Protein AF-A0AAV2BJY5-F1 (afdb_monomer_lite)

pLDDT: mean 94.65, std 4.6, range [70.81, 98.69]

Foldseek 3Di:
DLVVLVVVVVVLLADFQAEEEFEAEQLVLVVLVVLQVLLCCVVVPPVDDDDPPDDRPRVVVRCVSQVVNCVVVVGHHDPPTQKYKYWYKDDPCSCVLLVLLCVVCVVLQPQVPDPPQDSCSRSDNSSSVVSCVVCVVCVVVSAPPNHDDDPTDIDTDDIDIFGDWWKKKWFKWFQALQAFQAQDADPNDGPGPYHVCCLLVVLVCVQFVAPDKDKDWPDGDDSRDTADDRGTMMMITGTRTSYRDDDPVRQVVSQVVSVVSDPRMHIGPIDTDDD

Radius of gyration: 26.34 Å; chains: 1; bounding box: 57×34×76 Å

Secondary structure (DSSP, 8-state):
-HHHHHHHHHHHT-B-SEEEEEEE--HHHHHHHHHHHHHHHHHHGGG----TTPPPHHHHHHHHHHHHHHHHHT-EE-TT-SEEEEEEEE-TTHHHHHHHHHHH-GGG-GGGGSTT--HHHHS-HHHHHHHHHHTGGGHHHHS-SSPPPPSS--EEEEEEEEEPPEEEEEEEEE--SS-BSS--EETTEESSS-BHHHHHHHHHHHHH--SEEEEEESS---TT--EEEEEEEEEEEEES-SB----HHHHHHHHHHHHHH-SSEEEEEEEEE--

Sequence (275 aa):
MVPKLDDEVTKSGHKFKDFVLQVAQPVVVDLRDRLFLFYLKQKLGESFCIDENIPSVKDICKWVIGSQYGNLTNTGFTPSSDFQILISSTYPDTVKECFVLFKNCIEAFPNSRKSRATAEDIYTKKAVLNAMEALSSKIDKLYTLPPSPPDKCCTFHEIKCTHSPLYLGGRYNKYSRELSQTPWLVDGERKMESSVNELITDVVQKRILADKIIFSASGREDVDVKMLGDGRPFVLELLNPRRLEWSDEEIKAIEEEINKSSDLIAVKNLQVISK

Organism: NCBI:txid280406

Structure (mmCIF, N/CA/C/O backbone):
data_AF-A0AAV2BJY5-F1
#
_entry.id   AF-A0AAV2BJY5-F1
#
loop_
_atom_site.group_PDB
_atom_site.id
_atom_site.type_symbol
_atom_site.label_atom_id
_atom_site.label_alt_id
_atom_site.label_comp_id
_atom_site.label_asym_id
_atom_site.label_entity_id
_atom_site.label_seq_id
_atom_site.pdbx_PDB_ins_code
_atom_site.Cartn_x
_atom_site.Cartn_y
_atom_site.Cartn_z
_atom_site.occupancy
_atom_site.B_iso_or_equiv
_atom_site.auth_seq_id
_atom_site.auth_comp_id
_atom_site.auth_asym_id
_atom_site.auth_atom_id
_atom_site.pdbx_PDB_model_num
ATOM 1 N N . MET A 1 1 ? -2.733 -15.662 17.466 1.00 85.19 1 MET A N 1
ATOM 2 C CA . MET A 1 1 ? -2.540 -14.521 16.545 1.00 85.19 1 MET A CA 1
ATOM 3 C C . MET A 1 1 ? -1.172 -14.588 15.890 1.00 85.19 1 MET A C 1
ATOM 5 O O . MET A 1 1 ? -1.128 -14.800 14.693 1.00 85.19 1 MET A O 1
ATOM 9 N N . VAL A 1 2 ? -0.087 -14.488 16.665 1.00 90.06 2 VAL A N 1
ATOM 10 C CA . VAL A 1 2 ? 1.293 -14.435 16.146 1.00 90.06 2 VAL A CA 1
ATOM 11 C C . VAL A 1 2 ? 1.648 -15.555 15.146 1.00 90.06 2 VAL A C 1
ATOM 13 O O . VAL A 1 2 ? 2.190 -15.215 14.107 1.00 90.06 2 VAL A O 1
ATOM 16 N N . PRO A 1 3 ? 1.261 -16.836 15.332 1.00 91.19 3 PRO A N 1
ATOM 17 C CA . PRO A 1 3 ? 1.529 -17.861 14.310 1.00 91.19 3 PRO A CA 1
ATOM 18 C C . PRO A 1 3 ? 0.831 -17.594 12.967 1.00 91.19 3 PRO A C 1
ATOM 20 O O . PRO A 1 3 ? 1.442 -17.696 11.915 1.00 91.19 3 PRO A O 1
ATOM 23 N N . LYS A 1 4 ? -0.436 -17.153 12.998 1.00 91.44 4 LYS A N 1
ATOM 24 C CA . LYS A 1 4 ? -1.182 -16.775 11.785 1.00 91.44 4 LYS A CA 1
ATOM 25 C C . LYS A 1 4 ? -0.543 -15.567 11.088 1.00 91.44 4 LYS A C 1
ATOM 27 O O . LYS A 1 4 ? -0.578 -15.480 9.869 1.00 91.44 4 LYS A O 1
ATOM 32 N N . LEU A 1 5 ? -0.006 -14.627 11.866 1.00 94.12 5 LEU A N 1
ATOM 33 C CA . LEU A 1 5 ? 0.739 -13.483 11.342 1.00 94.12 5 LEU A CA 1
ATOM 34 C C . LEU A 1 5 ? 1.999 -13.948 10.610 1.00 94.12 5 LEU A C 1
ATOM 36 O O . LEU A 1 5 ? 2.214 -13.533 9.478 1.00 94.12 5 LEU A O 1
ATOM 40 N N . ASP A 1 6 ? 2.773 -14.835 11.230 1.00 95.12 6 ASP A N 1
ATOM 41 C CA . ASP A 1 6 ? 4.006 -15.368 10.654 1.00 95.12 6 ASP A CA 1
ATOM 42 C C . ASP A 1 6 ? 3.763 -16.140 9.352 1.00 95.12 6 ASP A C 1
ATOM 44 O O . ASP A 1 6 ? 4.447 -15.914 8.352 1.00 95.12 6 ASP A O 1
ATOM 48 N N . ASP A 1 7 ? 2.716 -16.970 9.327 1.00 95.12 7 ASP A N 1
ATOM 49 C CA . ASP A 1 7 ? 2.302 -17.701 8.130 1.00 95.12 7 ASP A CA 1
ATOM 50 C C . ASP A 1 7 ? 1.988 -16.748 6.964 1.00 95.12 7 ASP A C 1
ATOM 52 O O . ASP A 1 7 ? 2.437 -16.969 5.839 1.00 95.12 7 ASP A O 1
ATOM 56 N N . GLU A 1 8 ? 1.219 -15.681 7.206 1.00 95.88 8 GLU A N 1
ATOM 57 C CA . GLU A 1 8 ? 0.838 -14.723 6.158 1.00 95.88 8 GLU A CA 1
ATOM 58 C C . GLU A 1 8 ? 2.011 -13.842 5.710 1.00 95.88 8 GLU A C 1
ATOM 60 O O . GLU A 1 8 ? 2.181 -13.599 4.512 1.00 95.88 8 GLU A O 1
ATOM 65 N N . VAL A 1 9 ? 2.873 -13.418 6.638 1.00 96.50 9 VAL A N 1
ATOM 66 C CA . VAL A 1 9 ? 4.092 -12.667 6.305 1.00 96.50 9 VAL A CA 1
ATOM 67 C C . VAL A 1 9 ? 5.030 -13.524 5.457 1.00 96.50 9 VAL A C 1
ATOM 69 O O . VAL A 1 9 ? 5.514 -13.057 4.424 1.00 96.50 9 VAL A O 1
ATOM 72 N N . THR A 1 10 ? 5.215 -14.795 5.813 1.00 95.75 10 THR A N 1
ATOM 73 C CA . THR A 1 10 ? 6.038 -15.740 5.047 1.00 95.75 10 THR A CA 1
ATOM 74 C C . THR A 1 10 ? 5.480 -15.955 3.640 1.00 95.75 10 THR A C 1
ATOM 76 O O . THR A 1 10 ? 6.214 -15.851 2.656 1.00 95.75 10 THR A O 1
ATOM 79 N N . LYS A 1 11 ? 4.164 -16.179 3.512 1.00 96.62 11 LYS A N 1
ATOM 80 C CA . LYS A 1 11 ? 3.493 -16.330 2.207 1.00 96.62 11 LYS A CA 1
ATOM 81 C C . LYS A 1 11 ? 3.603 -15.087 1.327 1.00 96.62 11 LYS A C 1
ATOM 83 O O . LYS A 1 11 ? 3.566 -15.209 0.106 1.00 96.62 11 LYS A O 1
ATOM 88 N N . SER A 1 12 ? 3.737 -13.902 1.924 1.00 95.88 12 SER A N 1
ATOM 89 C CA . SER A 1 12 ? 3.832 -12.645 1.179 1.00 95.88 12 SER A CA 1
ATOM 90 C C . SER A 1 12 ? 5.120 -12.523 0.348 1.00 95.88 12 SER A C 1
ATOM 92 O O . SER A 1 12 ? 5.153 -11.760 -0.617 1.00 95.88 12 SER A O 1
ATOM 94 N N . GLY A 1 13 ? 6.179 -13.257 0.714 1.00 96.12 13 GLY A N 1
ATOM 95 C CA . GLY A 1 13 ? 7.452 -13.285 -0.012 1.00 96.12 13 GLY A CA 1
ATOM 96 C C . GLY A 1 13 ? 8.276 -11.992 0.055 1.00 96.12 13 GLY A C 1
ATOM 97 O O . GLY A 1 13 ? 9.230 -11.847 -0.710 1.00 96.12 13 GLY A O 1
ATOM 98 N N . HIS A 1 14 ? 7.926 -11.046 0.931 1.00 97.69 14 HIS A N 1
ATOM 99 C CA . HIS A 1 14 ? 8.695 -9.814 1.110 1.00 97.69 14 HIS A CA 1
ATOM 100 C C . HIS A 1 14 ? 9.995 -10.078 1.873 1.00 97.69 14 HIS A C 1
ATOM 102 O O . HIS A 1 14 ? 10.025 -10.837 2.839 1.00 97.69 14 HIS A O 1
ATOM 108 N N . LYS A 1 15 ? 11.067 -9.401 1.463 1.00 96.56 15 LYS A N 1
ATOM 109 C CA . LYS A 1 15 ? 12.345 -9.340 2.175 1.00 96.56 15 LYS A CA 1
ATOM 110 C C . LYS A 1 15 ? 12.452 -8.015 2.916 1.00 96.56 15 LYS A C 1
ATOM 112 O O . LYS A 1 15 ? 12.495 -6.970 2.274 1.00 96.56 15 LYS A O 1
ATOM 117 N N . PHE A 1 16 ? 12.542 -8.073 4.237 1.00 96.69 16 PHE A N 1
ATOM 118 C CA . PHE A 1 16 ? 12.585 -6.912 5.121 1.00 96.69 16 PHE A CA 1
ATOM 119 C C . PHE A 1 16 ? 13.508 -7.191 6.316 1.00 96.69 16 PHE A C 1
ATOM 121 O O . PHE A 1 16 ? 13.734 -8.346 6.673 1.00 96.69 16 PHE A O 1
ATOM 128 N N . LYS A 1 17 ? 14.058 -6.131 6.916 1.00 95.94 17 LYS A N 1
ATOM 129 C CA . LYS A 1 17 ? 14.950 -6.196 8.097 1.00 95.94 17 LYS A CA 1
ATOM 130 C C . LYS A 1 17 ? 14.273 -5.761 9.396 1.00 95.94 17 LYS A C 1
ATOM 132 O O . LYS A 1 17 ? 14.692 -6.121 10.493 1.00 95.94 17 LYS A O 1
ATOM 137 N N . ASP A 1 18 ? 13.237 -4.954 9.249 1.00 97.75 18 ASP A N 1
ATOM 138 C CA . ASP A 1 18 ? 12.400 -4.405 10.296 1.00 97.75 18 ASP A CA 1
ATOM 139 C C . ASP A 1 18 ? 10.973 -4.281 9.751 1.00 97.75 18 ASP A C 1
ATOM 141 O O . ASP A 1 18 ? 10.747 -4.459 8.552 1.00 97.75 18 ASP A O 1
ATOM 145 N N . PHE A 1 19 ? 10.000 -4.056 10.629 1.00 98.38 19 PHE A N 1
ATOM 146 C CA . PHE A 1 19 ? 8.603 -3.887 10.245 1.00 98.38 19 PHE A CA 1
ATOM 147 C C . PHE A 1 19 ? 7.886 -2.875 11.139 1.00 98.38 19 PHE A C 1
ATOM 149 O O . PHE A 1 19 ? 8.231 -2.677 12.309 1.00 98.38 19 PHE A O 1
ATOM 156 N N . VAL A 1 20 ? 6.819 -2.287 10.600 1.00 97.94 20 VAL A N 1
ATOM 157 C CA . VAL A 1 20 ? 5.817 -1.521 11.342 1.00 97.94 20 VAL A CA 1
ATOM 158 C C . VAL A 1 20 ? 4.494 -2.281 11.355 1.00 97.94 20 VAL A C 1
ATOM 160 O O . VAL A 1 20 ? 4.037 -2.801 10.337 1.00 97.94 20 VAL A O 1
ATOM 163 N N . LEU A 1 21 ? 3.843 -2.329 12.519 1.00 97.31 21 LEU A N 1
ATOM 164 C CA . LEU A 1 21 ? 2.539 -2.963 12.679 1.00 97.31 21 LEU A CA 1
ATOM 165 C C . LEU A 1 21 ? 1.421 -1.917 12.705 1.00 97.31 21 LEU A C 1
ATOM 167 O O . LEU A 1 21 ? 1.376 -1.026 13.559 1.00 97.31 21 LEU A O 1
ATOM 171 N N . GLN A 1 22 ? 0.463 -2.072 11.799 1.00 95.88 22 GLN A N 1
ATOM 172 C CA . GLN A 1 22 ? -0.790 -1.337 11.791 1.00 95.88 22 GLN A CA 1
ATOM 173 C C . GLN A 1 22 ? -1.952 -2.250 12.169 1.00 95.88 22 GLN A C 1
ATOM 175 O O . GLN A 1 22 ? -2.001 -3.423 11.815 1.00 95.88 22 GLN A O 1
ATOM 180 N N . VAL A 1 23 ? -2.915 -1.681 12.891 1.00 94.56 23 VAL A N 1
ATOM 181 C CA . VAL A 1 23 ? -4.135 -2.376 13.307 1.00 94.56 23 VAL A CA 1
ATOM 182 C C . VAL A 1 23 ? -5.338 -1.568 12.832 1.00 94.56 23 VAL A C 1
ATOM 184 O O . VAL A 1 23 ? -5.488 -0.391 13.188 1.00 94.56 23 VAL A O 1
ATOM 187 N N . ALA A 1 24 ? -6.186 -2.191 12.024 1.00 93.81 24 ALA A N 1
ATOM 188 C CA . ALA A 1 24 ? -7.536 -1.735 11.734 1.00 93.81 24 ALA A CA 1
ATOM 189 C C . ALA A 1 24 ? -8.491 -2.496 12.659 1.00 93.81 24 ALA A C 1
ATOM 191 O O . ALA A 1 24 ? -8.621 -3.713 12.566 1.00 93.81 24 ALA A O 1
ATOM 192 N N . GLN A 1 25 ? -9.102 -1.777 13.599 1.00 92.56 25 GLN A N 1
ATOM 193 C CA . GLN A 1 25 ? -10.039 -2.339 14.570 1.00 92.56 25 GLN A CA 1
ATOM 194 C C . GLN A 1 25 ? -11.474 -1.920 14.223 1.00 92.56 25 GLN A C 1
ATOM 196 O O . GLN A 1 25 ? -11.659 -0.848 13.636 1.00 92.56 25 GLN A O 1
ATOM 201 N N . PRO A 1 26 ? -12.492 -2.696 14.625 1.00 94.00 26 PRO A N 1
ATOM 202 C CA . PRO A 1 26 ? -13.874 -2.313 14.412 1.00 94.00 26 PRO A CA 1
ATOM 203 C C . PRO A 1 26 ? -14.198 -1.089 15.266 1.00 94.00 26 PRO A C 1
ATOM 205 O O . PRO A 1 26 ? -13.839 -1.023 16.444 1.00 94.00 26 PRO A O 1
ATOM 208 N N . VAL A 1 27 ? -14.940 -0.141 14.695 1.00 95.25 27 VAL A N 1
ATOM 209 C CA . VAL A 1 27 ? -15.285 1.126 15.362 1.00 95.25 27 VAL A CA 1
ATOM 210 C C . VAL A 1 27 ? -16.070 0.937 16.668 1.00 95.25 27 VAL A C 1
ATOM 212 O O . VAL A 1 27 ? -16.081 1.816 17.526 1.00 95.25 27 VAL A O 1
ATOM 215 N N . VAL A 1 28 ? -16.700 -0.227 16.861 1.00 94.69 28 VAL A N 1
ATOM 216 C CA . VAL A 1 28 ? -17.387 -0.579 18.112 1.00 94.69 28 VAL A CA 1
ATOM 217 C C . VAL A 1 28 ? -16.443 -0.571 19.320 1.00 94.69 28 VAL A C 1
ATOM 219 O O . VAL A 1 28 ? -16.883 -0.310 20.435 1.00 94.69 28 VAL A O 1
ATOM 222 N N . VAL A 1 29 ? -15.145 -0.819 19.107 1.00 94.19 29 VAL A N 1
ATOM 223 C CA . VAL A 1 29 ? -14.127 -0.730 20.160 1.00 94.19 29 VAL A CA 1
ATOM 224 C C . VAL A 1 29 ? -14.011 0.715 20.636 1.00 94.19 29 VAL A C 1
ATOM 226 O O . VAL A 1 29 ? -14.063 0.961 21.836 1.00 94.19 29 VAL A O 1
ATOM 229 N N . ASP A 1 30 ? -13.941 1.674 19.706 1.00 92.69 30 ASP A N 1
ATOM 230 C CA . ASP A 1 30 ? -13.926 3.103 20.030 1.00 92.69 30 ASP A CA 1
ATOM 231 C C . ASP A 1 30 ? -15.249 3.548 20.686 1.00 92.69 30 ASP A C 1
ATOM 233 O O . ASP A 1 30 ? -15.228 4.307 21.652 1.00 92.69 30 ASP A O 1
ATOM 237 N N . LEU A 1 31 ? -16.400 3.040 20.224 1.00 94.75 31 LEU A N 1
ATOM 238 C CA . LEU A 1 31 ? -17.703 3.303 20.852 1.00 94.75 31 LEU A CA 1
ATOM 239 C C . LEU A 1 31 ? -17.729 2.843 22.317 1.00 94.75 31 LEU A C 1
ATOM 241 O O . LEU A 1 31 ? -18.052 3.622 23.213 1.00 94.75 31 LEU A O 1
ATOM 245 N N . ARG A 1 32 ? -17.387 1.576 22.571 1.00 94.31 32 ARG A N 1
ATOM 246 C CA . ARG A 1 32 ? -17.429 0.981 23.913 1.00 94.31 32 ARG A CA 1
ATOM 247 C C . ARG A 1 32 ? -16.414 1.618 24.856 1.00 94.31 32 ARG A C 1
ATOM 249 O O . ARG A 1 32 ? -16.761 1.865 26.007 1.00 94.31 32 ARG A O 1
ATOM 256 N N . ASP A 1 33 ? -15.218 1.934 24.365 1.00 91.44 33 ASP A N 1
ATOM 257 C CA . ASP A 1 33 ? -14.206 2.693 25.106 1.00 91.44 33 ASP A CA 1
ATOM 258 C C . ASP A 1 33 ? -14.774 4.035 25.595 1.00 91.44 33 ASP A C 1
ATOM 260 O O . ASP A 1 33 ? -14.771 4.335 26.789 1.00 91.44 33 ASP A O 1
ATOM 264 N N . ARG A 1 34 ? -15.388 4.809 24.695 1.00 90.88 34 ARG A N 1
ATOM 265 C CA . ARG A 1 34 ? -15.985 6.103 25.047 1.00 90.88 34 ARG A CA 1
ATOM 266 C C . ARG A 1 34 ? -17.182 5.986 25.987 1.00 90.88 34 ARG A C 1
ATOM 268 O O . ARG A 1 34 ? -17.315 6.818 26.884 1.00 90.88 34 ARG A O 1
ATOM 275 N N . LEU A 1 35 ? -18.027 4.966 25.833 1.00 94.06 35 LEU A N 1
ATOM 276 C CA . LEU A 1 35 ? -19.123 4.699 26.773 1.00 94.06 35 LEU A CA 1
ATOM 277 C C . LEU A 1 35 ? -18.589 4.366 28.174 1.00 94.06 35 LEU A C 1
ATOM 279 O O . LEU A 1 35 ? -19.128 4.842 29.172 1.00 94.06 35 LEU A O 1
ATOM 283 N N . PHE A 1 36 ? -17.508 3.591 28.258 1.00 92.12 36 PHE A N 1
ATOM 284 C CA . PHE A 1 36 ? -16.877 3.259 29.532 1.00 92.12 36 PHE A CA 1
ATOM 285 C C . PHE A 1 36 ? -16.249 4.493 30.195 1.00 92.12 36 PHE A C 1
ATOM 287 O O . PHE A 1 36 ? -16.450 4.722 31.386 1.00 92.12 36 PHE A O 1
ATOM 294 N N . LEU A 1 37 ? -15.568 5.346 29.424 1.00 89.00 37 LEU A N 1
ATOM 295 C CA . LEU A 1 37 ? -15.036 6.621 29.919 1.00 89.00 37 LEU A CA 1
ATOM 296 C C . LEU A 1 37 ? -16.144 7.557 30.414 1.00 89.00 37 LEU A C 1
ATOM 298 O O . LEU A 1 37 ? -15.983 8.214 31.442 1.00 89.00 37 LEU A O 1
ATOM 302 N N . PHE A 1 38 ? -17.281 7.604 29.716 1.00 89.44 38 PHE A N 1
ATOM 303 C CA . PHE A 1 38 ? -18.442 8.372 30.155 1.00 89.44 38 PHE A CA 1
ATOM 304 C C . PHE A 1 38 ? -18.995 7.851 31.492 1.00 89.44 38 PHE A C 1
ATOM 306 O O . PHE A 1 38 ? -19.237 8.638 32.406 1.00 89.44 38 PHE A O 1
ATOM 313 N N . TYR A 1 39 ? -19.111 6.528 31.647 1.00 91.56 39 TYR A N 1
ATOM 314 C CA . TYR A 1 39 ? -19.495 5.901 32.915 1.00 91.56 39 TYR A CA 1
ATOM 315 C C . TYR A 1 39 ? -18.536 6.258 34.063 1.00 91.56 39 TYR A C 1
ATOM 317 O O . TYR A 1 39 ? -18.988 6.635 35.146 1.00 91.56 39 TYR A O 1
ATOM 325 N N . LEU A 1 40 ? -17.219 6.190 33.833 1.00 89.88 40 LEU A N 1
ATOM 326 C CA . LEU A 1 40 ? -16.218 6.541 34.847 1.00 89.88 40 LEU A CA 1
ATOM 327 C C . LEU A 1 40 ? -16.330 8.006 35.276 1.00 89.88 40 LEU A C 1
ATOM 329 O O . LEU A 1 40 ? -16.346 8.280 36.475 1.00 89.88 40 LEU A O 1
ATOM 333 N N . LYS A 1 41 ? -16.498 8.932 34.323 1.00 87.94 41 LYS A N 1
ATOM 334 C CA . LYS A 1 41 ? -16.735 10.354 34.619 1.00 87.94 41 LYS A CA 1
ATOM 335 C C . LYS A 1 41 ? -17.976 10.563 35.487 1.00 87.94 41 LYS A C 1
ATOM 337 O O . LYS A 1 41 ? -17.925 11.333 36.439 1.00 87.94 41 LYS A O 1
ATOM 342 N N . GLN A 1 42 ? -19.075 9.859 35.206 1.00 87.31 42 GLN A N 1
ATOM 343 C CA . GLN A 1 42 ? -20.288 9.953 36.026 1.00 87.31 42 GLN A CA 1
ATOM 344 C C . GLN A 1 42 ? -20.099 9.387 37.438 1.00 87.31 42 GLN A C 1
ATOM 346 O O . GLN A 1 42 ? -20.626 9.942 38.398 1.00 87.31 42 GLN A O 1
ATOM 351 N N . LYS A 1 43 ? -19.372 8.272 37.576 1.00 90.06 43 LYS A N 1
ATOM 352 C CA . LYS A 1 43 ? -19.182 7.600 38.868 1.00 90.06 43 LYS A CA 1
ATOM 353 C C . LYS A 1 43 ? -18.176 8.285 39.777 1.00 90.06 43 LYS A C 1
ATOM 355 O O . LYS A 1 43 ? -18.361 8.260 40.989 1.00 90.06 43 LYS A O 1
ATOM 360 N N . LEU A 1 44 ? -17.111 8.832 39.204 1.00 89.44 44 LEU A N 1
ATOM 361 C CA . LEU A 1 44 ? -15.977 9.380 39.945 1.00 89.44 44 LEU A CA 1
ATOM 362 C C . LEU A 1 44 ? -15.986 10.920 39.994 1.00 89.44 44 LEU A C 1
ATOM 364 O O . LEU A 1 44 ? -15.222 11.514 40.757 1.00 89.44 44 LEU A O 1
ATOM 368 N N . GLY A 1 45 ? -16.869 11.573 39.230 1.00 85.00 45 GLY A N 1
ATOM 369 C CA . GLY A 1 45 ? -17.049 13.025 39.236 1.00 85.00 45 GLY A CA 1
ATOM 370 C C . GLY A 1 45 ? -15.768 13.793 38.901 1.00 85.00 45 GLY A C 1
ATOM 371 O O . GLY A 1 45 ? -14.935 13.338 38.120 1.00 85.00 45 GLY A O 1
ATOM 372 N N . GLU A 1 46 ? -15.603 14.961 39.523 1.00 77.62 46 GLU A N 1
ATOM 373 C CA . GLU A 1 46 ? -14.482 15.886 39.286 1.00 77.62 46 GLU A CA 1
ATOM 374 C C . GLU A 1 46 ? -13.106 15.313 39.668 1.00 77.62 46 GLU A C 1
ATOM 376 O O . GLU A 1 46 ? -12.085 15.790 39.183 1.00 77.62 46 GLU A O 1
ATOM 381 N N . SER A 1 47 ? -13.063 14.262 40.496 1.00 78.81 47 SER A N 1
ATOM 382 C CA . SER A 1 47 ? -11.811 13.588 40.871 1.00 78.81 47 SER A CA 1
ATOM 383 C C . SER A 1 47 ? -11.194 12.765 39.734 1.00 78.81 47 SER A C 1
ATOM 385 O O . SER A 1 47 ? -10.015 12.415 39.790 1.00 78.81 47 SER A O 1
ATOM 387 N N . PHE A 1 48 ? -11.975 12.455 38.694 1.00 79.88 48 PHE A N 1
ATOM 388 C CA . PHE A 1 48 ? -11.522 11.662 37.561 1.00 79.88 48 PHE A CA 1
ATOM 389 C C . PHE A 1 48 ? -11.112 12.553 36.395 1.00 79.88 48 PHE A C 1
ATOM 391 O O . PHE A 1 48 ? -11.936 13.015 35.605 1.00 79.88 48 PHE A O 1
ATOM 398 N N . CYS A 1 49 ? -9.802 12.741 36.266 1.00 72.38 49 CYS A N 1
ATOM 399 C CA . CYS A 1 49 ? -9.189 13.293 35.072 1.00 72.38 49 CYS A CA 1
ATOM 400 C C . CYS A 1 49 ? -8.696 12.139 34.191 1.00 72.38 49 CYS A C 1
ATOM 402 O O . CYS A 1 49 ? -8.016 11.232 34.674 1.00 72.38 49 CYS A O 1
ATOM 404 N N . ILE A 1 50 ? -9.049 12.159 32.906 1.00 70.81 50 ILE A N 1
ATOM 405 C CA . ILE A 1 50 ? -8.443 11.248 31.934 1.00 70.81 50 ILE A CA 1
ATOM 406 C C . ILE A 1 50 ? -7.105 11.866 31.558 1.00 70.81 50 ILE A C 1
ATOM 408 O O . ILE A 1 50 ? -7.079 12.945 30.972 1.00 70.81 50 ILE A O 1
ATOM 412 N N . ASP A 1 51 ? -6.018 11.180 31.890 1.00 73.75 51 ASP A N 1
ATOM 413 C CA . ASP A 1 51 ? -4.706 11.536 31.373 1.00 73.75 51 ASP A CA 1
ATOM 414 C C . ASP A 1 51 ? -4.717 11.375 29.845 1.00 73.75 51 ASP A C 1
ATOM 416 O O . ASP A 1 51 ? -4.986 10.290 29.320 1.00 73.75 51 ASP A O 1
ATOM 420 N N . GLU A 1 52 ? -4.450 12.466 29.125 1.00 71.00 52 GLU A N 1
ATOM 421 C CA . GLU A 1 52 ? -4.370 12.472 27.660 1.00 71.00 52 GLU A CA 1
ATOM 422 C C . GLU A 1 52 ? -3.265 11.541 27.135 1.00 71.00 52 GLU A C 1
ATOM 424 O O . GLU A 1 52 ? -3.293 11.147 25.970 1.00 71.00 52 GLU A O 1
ATOM 429 N N . ASN A 1 53 ? -2.331 11.130 27.999 1.00 77.81 53 ASN A N 1
ATOM 430 C CA . ASN A 1 53 ? -1.259 10.196 27.672 1.00 77.81 53 ASN A CA 1
ATOM 431 C C . ASN A 1 53 ? -1.678 8.719 27.726 1.00 77.81 53 ASN A C 1
ATOM 433 O O . ASN A 1 53 ? -0.850 7.855 27.430 1.00 77.81 53 ASN A O 1
ATOM 437 N N . ILE A 1 54 ? -2.925 8.391 28.095 1.00 83.56 54 ILE A N 1
ATOM 438 C CA . ILE A 1 54 ? -3.391 6.997 28.099 1.00 83.56 54 ILE A CA 1
ATOM 439 C C . ILE A 1 54 ? -3.397 6.457 26.658 1.00 83.56 54 ILE A C 1
ATOM 441 O O . ILE A 1 54 ? -4.134 6.970 25.809 1.00 83.56 54 ILE A O 1
ATOM 445 N N . PRO A 1 55 ? -2.623 5.394 26.362 1.00 88.56 55 PRO A N 1
ATOM 446 C CA . PRO A 1 55 ? -2.586 4.810 25.030 1.00 88.56 55 PRO A CA 1
ATOM 447 C C . PRO A 1 55 ? -3.945 4.246 24.625 1.00 88.56 55 PRO A C 1
ATOM 449 O O . PRO A 1 55 ? -4.667 3.659 25.435 1.00 88.56 55 PRO A O 1
ATOM 452 N N . SER A 1 56 ? -4.282 4.357 23.341 1.00 88.69 56 SER A N 1
ATOM 453 C CA . SER A 1 56 ? -5.509 3.749 22.836 1.00 88.69 56 SER A CA 1
ATOM 454 C C . SER A 1 56 ? -5.409 2.218 22.829 1.00 88.69 56 SER A C 1
ATOM 456 O O . SER A 1 56 ? -4.319 1.655 22.709 1.00 88.69 56 SER A O 1
ATOM 458 N N . VAL A 1 57 ? -6.554 1.523 22.851 1.00 89.69 57 VAL A N 1
ATOM 459 C CA . VAL A 1 57 ? -6.611 0.055 22.674 1.00 89.69 57 VAL A CA 1
ATOM 460 C C . VAL A 1 57 ? -5.845 -0.381 21.421 1.00 89.69 57 VAL A C 1
ATOM 462 O O . VAL A 1 57 ? -5.116 -1.370 21.444 1.00 89.69 57 VAL A O 1
ATOM 465 N N . LYS A 1 58 ? -5.938 0.407 20.344 1.00 90.69 58 LYS A N 1
ATOM 466 C CA . LYS A 1 58 ? -5.208 0.178 19.095 1.00 90.69 58 LYS A CA 1
ATOM 467 C C . LYS A 1 58 ? -3.692 0.213 19.295 1.00 90.69 58 LYS A C 1
ATOM 469 O O . LYS A 1 58 ? -3.000 -0.625 18.721 1.00 90.69 58 LYS A O 1
ATOM 474 N N . ASP A 1 59 ? -3.174 1.159 20.074 1.00 92.06 59 ASP A N 1
ATOM 475 C CA . ASP A 1 59 ? -1.733 1.286 20.320 1.00 92.06 59 ASP A CA 1
ATOM 476 C C . ASP A 1 59 ? -1.223 0.151 21.206 1.00 92.06 59 ASP A C 1
ATOM 478 O O . ASP A 1 59 ? -0.223 -0.482 20.870 1.00 92.06 59 ASP A O 1
ATOM 482 N N . ILE A 1 60 ? -1.986 -0.213 22.240 1.00 93.62 60 ILE A N 1
ATOM 483 C CA . ILE A 1 60 ? -1.688 -1.379 23.080 1.00 93.62 60 ILE A CA 1
ATOM 484 C C . ILE A 1 60 ? -1.657 -2.656 22.228 1.00 93.62 60 ILE A C 1
ATOM 486 O O . ILE A 1 60 ? -0.699 -3.424 22.305 1.00 93.62 60 ILE A O 1
ATOM 490 N N . CYS A 1 61 ? -2.654 -2.879 21.363 1.00 92.56 61 CYS A N 1
ATOM 491 C CA . CYS A 1 61 ? -2.673 -4.034 20.463 1.00 92.56 61 CYS A CA 1
ATOM 492 C C . CYS A 1 61 ? -1.450 -4.073 19.540 1.00 92.56 61 CYS A C 1
ATOM 494 O O . CYS A 1 61 ? -0.860 -5.142 19.369 1.00 92.56 61 CYS A O 1
ATOM 496 N N . LYS A 1 62 ? -1.048 -2.930 18.966 1.00 94.75 62 LYS A N 1
ATOM 497 C CA . LYS A 1 62 ? 0.156 -2.849 18.127 1.00 94.75 62 LYS A CA 1
ATOM 498 C C . LYS A 1 62 ? 1.408 -3.228 18.907 1.00 94.75 62 LYS A C 1
ATOM 500 O O . LYS A 1 62 ? 2.204 -4.012 18.411 1.00 94.75 62 LYS A O 1
ATOM 505 N N . TRP A 1 63 ? 1.593 -2.684 20.108 1.00 95.56 63 TRP A N 1
ATOM 506 C CA . TRP A 1 63 ? 2.799 -2.943 20.893 1.00 95.56 63 TRP A CA 1
ATOM 507 C C . TRP A 1 63 ? 2.875 -4.386 21.368 1.00 95.56 63 TRP A C 1
ATOM 509 O O . TRP A 1 63 ? 3.924 -5.008 21.238 1.00 95.56 63 TRP A O 1
ATOM 519 N N . VAL A 1 64 ? 1.763 -4.945 21.848 1.00 95.62 64 VAL A N 1
ATOM 520 C CA . VAL A 1 64 ? 1.718 -6.335 22.317 1.00 95.62 64 VAL A CA 1
ATOM 521 C C . VAL A 1 64 ? 1.978 -7.305 21.166 1.00 95.62 64 VAL A C 1
ATOM 523 O O . VAL A 1 64 ? 2.862 -8.151 21.274 1.00 95.62 64 VAL A O 1
ATOM 526 N N . ILE A 1 65 ? 1.248 -7.181 20.053 1.00 95.12 65 ILE A N 1
ATOM 527 C CA . ILE A 1 65 ? 1.403 -8.099 18.914 1.00 95.12 65 ILE A CA 1
ATOM 528 C C . ILE A 1 65 ? 2.752 -7.875 18.222 1.00 95.12 65 ILE A C 1
ATOM 530 O O . ILE A 1 65 ? 3.448 -8.841 17.924 1.00 95.12 65 ILE A O 1
ATOM 534 N N . GLY 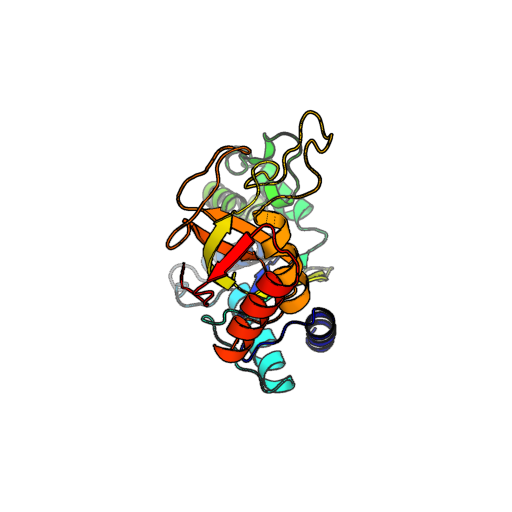A 1 66 ? 3.134 -6.616 17.995 1.00 96.75 66 GLY A N 1
ATOM 535 C CA . GLY A 1 66 ? 4.383 -6.246 17.333 1.00 96.75 66 GLY A CA 1
ATOM 536 C C . GLY A 1 66 ? 5.609 -6.695 18.120 1.00 96.75 66 GLY A C 1
ATOM 537 O O . GLY A 1 66 ? 6.497 -7.315 17.547 1.00 96.75 66 GLY A O 1
ATOM 538 N N . SER A 1 67 ? 5.634 -6.485 19.440 1.00 96.88 67 SER A N 1
ATOM 539 C CA . SER A 1 67 ? 6.737 -6.956 20.286 1.00 96.88 67 SER A CA 1
ATOM 540 C C . SER A 1 67 ? 6.834 -8.482 20.306 1.00 96.88 67 SER A C 1
ATOM 542 O O . SER A 1 67 ? 7.926 -9.024 20.160 1.00 96.88 67 SER A O 1
ATOM 544 N N . GLN A 1 68 ? 5.706 -9.192 20.432 1.00 97.12 68 GLN A N 1
ATOM 545 C CA . GLN A 1 68 ? 5.710 -10.657 20.397 1.00 97.12 68 GLN A CA 1
ATOM 546 C C . GLN A 1 68 ? 6.211 -11.197 19.056 1.00 97.12 68 GLN A C 1
ATOM 548 O O . GLN A 1 68 ? 6.998 -12.141 19.042 1.00 97.12 68 GLN A O 1
ATOM 553 N N . TYR A 1 69 ? 5.771 -10.602 17.945 1.00 97.25 69 TYR A N 1
ATOM 554 C CA . TYR A 1 69 ? 6.204 -11.019 16.617 1.00 97.25 69 TYR A CA 1
ATOM 555 C C . TYR A 1 69 ? 7.687 -10.725 16.382 1.00 97.25 69 TYR A C 1
ATOM 557 O O . TYR A 1 69 ? 8.426 -11.634 16.026 1.00 97.25 69 TYR A O 1
ATOM 565 N N . GLY A 1 70 ? 8.148 -9.508 16.688 1.00 97.06 70 GLY A N 1
ATOM 566 C CA . GLY A 1 70 ? 9.556 -9.134 16.535 1.00 97.06 70 GLY A CA 1
ATOM 567 C C . GLY A 1 70 ? 10.501 -9.992 17.379 1.00 97.06 70 GLY A C 1
ATOM 568 O O . GLY A 1 70 ? 11.562 -10.380 16.899 1.00 97.06 70 GLY A O 1
ATOM 569 N N . ASN A 1 71 ? 10.093 -10.372 18.595 1.00 96.75 71 ASN A N 1
ATOM 570 C CA . ASN A 1 71 ? 10.856 -11.307 19.427 1.00 96.75 71 ASN A CA 1
ATOM 571 C C . ASN A 1 71 ? 10.889 -12.723 18.834 1.00 96.75 71 ASN A C 1
ATOM 573 O O . ASN A 1 71 ? 11.921 -13.384 18.903 1.00 96.75 71 ASN A O 1
ATOM 577 N N . LEU A 1 72 ? 9.774 -13.194 18.265 1.00 95.50 72 LEU A N 1
ATOM 578 C CA . LEU A 1 72 ? 9.689 -14.517 17.641 1.00 95.50 72 LEU A CA 1
ATOM 579 C C . LEU A 1 72 ? 10.587 -14.617 16.400 1.00 95.50 72 LEU A C 1
ATOM 581 O O . LEU A 1 72 ? 11.263 -15.626 16.221 1.00 95.50 72 LEU A O 1
ATOM 585 N N . THR A 1 73 ? 10.599 -13.582 15.558 1.00 94.81 73 THR A N 1
ATOM 586 C CA . THR A 1 73 ? 11.329 -13.574 14.280 1.00 94.81 73 THR A CA 1
ATOM 587 C C . THR A 1 73 ? 12.707 -12.921 14.366 1.00 94.81 73 THR A C 1
ATOM 589 O O . THR A 1 73 ? 13.405 -12.822 13.358 1.00 94.81 73 THR A O 1
ATOM 592 N N . ASN A 1 74 ? 13.106 -12.450 15.553 1.00 96.12 74 ASN A N 1
ATOM 593 C CA . ASN A 1 74 ? 14.315 -11.654 15.771 1.00 96.12 74 ASN A CA 1
ATOM 594 C C . ASN A 1 74 ? 14.427 -10.474 14.780 1.00 96.12 74 ASN A C 1
ATOM 596 O O . ASN A 1 74 ? 15.468 -10.240 14.169 1.00 96.12 74 ASN A O 1
ATOM 600 N N . THR A 1 75 ? 13.314 -9.769 14.568 1.00 96.50 75 THR A N 1
ATOM 601 C CA . THR A 1 75 ? 13.184 -8.678 13.592 1.00 96.50 75 THR A CA 1
ATOM 602 C C . THR A 1 75 ? 12.835 -7.372 14.297 1.00 96.50 75 THR A C 1
ATOM 604 O O . THR A 1 75 ? 12.036 -7.358 15.235 1.00 96.50 75 THR A O 1
ATOM 607 N N . GLY A 1 76 ? 13.411 -6.257 13.841 1.00 97.25 76 GLY A N 1
ATOM 608 C CA . GLY A 1 76 ? 13.150 -4.946 14.433 1.00 97.25 76 GLY A CA 1
ATOM 609 C C . GLY A 1 76 ? 11.685 -4.523 14.288 1.00 97.25 76 GLY A C 1
ATOM 610 O O . GLY A 1 76 ? 11.143 -4.534 13.188 1.00 97.25 76 GLY A O 1
ATOM 611 N N . PHE A 1 77 ? 11.049 -4.110 15.386 1.00 97.75 77 PHE A N 1
ATOM 612 C CA . PHE A 1 77 ? 9.719 -3.497 15.373 1.00 97.75 77 PHE A CA 1
ATOM 613 C C . PHE A 1 77 ? 9.865 -1.980 15.546 1.00 97.75 77 PHE A C 1
ATOM 615 O O . PHE A 1 77 ? 10.195 -1.508 16.634 1.00 97.75 77 PHE A O 1
ATOM 622 N N . THR A 1 78 ? 9.651 -1.215 14.473 1.00 96.75 78 THR A N 1
ATOM 623 C CA . THR A 1 78 ? 9.897 0.237 14.448 1.00 96.75 78 THR A CA 1
ATOM 624 C C . THR A 1 78 ? 8.833 0.983 13.640 1.00 96.75 78 THR A C 1
ATOM 626 O O . THR A 1 78 ? 8.411 0.499 12.591 1.00 96.75 78 THR A O 1
ATOM 629 N N . PRO A 1 79 ? 8.390 2.179 14.075 1.00 94.69 79 PRO A N 1
ATOM 630 C CA . PRO A 1 79 ? 7.444 2.992 13.310 1.00 94.69 79 PRO A CA 1
ATOM 631 C C . PRO A 1 79 ? 8.015 3.544 11.995 1.00 94.69 79 PRO A C 1
ATOM 633 O O . PRO A 1 79 ? 7.237 3.984 11.155 1.00 94.69 79 PRO A O 1
ATOM 636 N N . SER A 1 80 ? 9.339 3.545 11.819 1.00 95.31 80 SER A N 1
ATOM 637 C CA . SER A 1 80 ? 10.023 4.080 10.634 1.00 95.31 80 SER A CA 1
ATOM 638 C C . SER A 1 80 ? 10.288 3.040 9.542 1.00 95.31 80 SER A C 1
ATOM 640 O O . SER A 1 80 ? 11.033 3.330 8.613 1.00 95.31 80 SER A O 1
ATOM 642 N N . SER A 1 81 ? 9.769 1.820 9.690 1.00 97.38 81 SER A N 1
ATOM 643 C CA . SER A 1 81 ? 10.017 0.747 8.731 1.00 97.38 81 SER A CA 1
ATOM 644 C C . SER A 1 81 ? 9.296 1.000 7.411 1.00 97.38 81 SER A C 1
ATOM 646 O O . SER A 1 81 ? 8.128 1.394 7.402 1.00 97.38 81 SER A O 1
ATOM 648 N N . ASP A 1 82 ? 9.964 0.676 6.307 1.00 96.88 82 ASP A N 1
ATOM 649 C CA . ASP A 1 82 ? 9.349 0.635 4.983 1.00 96.88 82 ASP A CA 1
ATOM 650 C C . ASP A 1 82 ? 8.495 -0.617 4.753 1.00 96.88 82 ASP A C 1
ATOM 652 O O . ASP A 1 82 ? 7.776 -0.683 3.757 1.00 96.88 82 ASP A O 1
ATOM 656 N N . PHE A 1 83 ? 8.549 -1.613 5.646 1.00 98.25 83 PHE A N 1
ATOM 657 C CA . PHE A 1 83 ? 7.703 -2.799 5.583 1.00 98.25 83 PHE A CA 1
ATOM 658 C C . PHE A 1 83 ? 6.558 -2.711 6.585 1.00 98.25 83 PHE A C 1
ATOM 660 O O . PHE A 1 83 ? 6.733 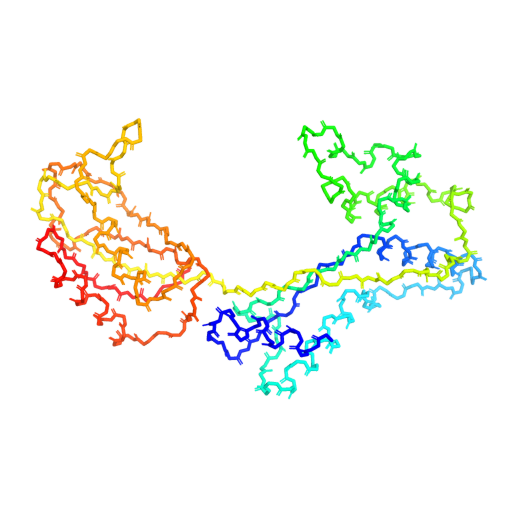-2.774 7.802 1.00 98.25 83 PHE A O 1
ATOM 667 N N . GLN A 1 84 ? 5.347 -2.598 6.059 1.00 98.00 84 GLN A N 1
ATOM 668 C CA . GLN A 1 84 ? 4.132 -2.487 6.839 1.00 98.00 84 GLN A CA 1
ATOM 669 C C . GLN A 1 84 ? 3.375 -3.812 6.862 1.00 98.00 84 GLN A C 1
ATOM 671 O O . GLN A 1 84 ? 3.040 -4.374 5.820 1.00 98.00 84 GLN A O 1
ATOM 676 N N . ILE A 1 85 ? 2.993 -4.238 8.065 1.00 98.06 85 ILE A N 1
ATOM 677 C CA . ILE A 1 85 ? 2.025 -5.310 8.276 1.00 98.06 85 ILE A CA 1
ATOM 678 C C . ILE A 1 85 ? 0.734 -4.693 8.817 1.00 98.06 85 ILE A C 1
ATOM 680 O O . ILE A 1 85 ? 0.727 -4.079 9.882 1.00 98.06 85 ILE A O 1
ATOM 684 N N . LEU A 1 86 ? -0.369 -4.826 8.087 1.00 97.56 86 LEU A N 1
ATOM 685 C CA . LEU A 1 86 ? -1.701 -4.403 8.509 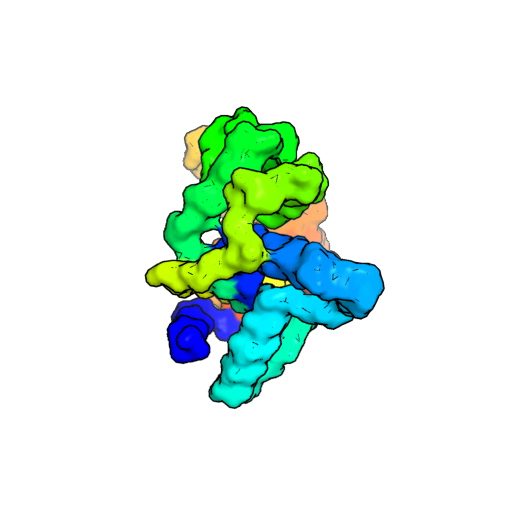1.00 97.56 86 LEU A CA 1
ATOM 686 C C . LEU A 1 86 ? -2.499 -5.617 8.983 1.00 97.56 86 LEU A C 1
ATOM 688 O O . LEU A 1 86 ? -2.696 -6.559 8.224 1.00 97.56 86 LEU A O 1
ATOM 692 N N . ILE A 1 87 ? -3.001 -5.562 10.214 1.00 95.94 87 ILE A N 1
ATOM 693 C CA . ILE A 1 87 ? -3.949 -6.533 10.762 1.00 95.94 87 ILE A CA 1
ATOM 694 C C . ILE A 1 87 ? -5.329 -5.883 10.840 1.00 95.94 87 ILE A C 1
ATOM 696 O O . ILE A 1 87 ? -5.507 -4.901 11.565 1.00 95.94 87 ILE A O 1
ATOM 700 N N . SER A 1 88 ? -6.313 -6.466 10.161 1.00 94.81 88 SER A N 1
ATOM 701 C CA . SER A 1 88 ? -7.700 -5.998 10.171 1.00 94.81 88 SER A CA 1
ATOM 702 C C . SER A 1 88 ? -8.593 -6.944 10.972 1.00 94.81 88 SER A C 1
ATOM 704 O O . SER A 1 88 ? -8.605 -8.164 10.765 1.00 94.81 88 SER A O 1
ATOM 706 N N . SER A 1 89 ? -9.375 -6.385 11.895 1.00 93.62 89 SER A N 1
ATOM 707 C CA . SER A 1 89 ? -10.366 -7.116 12.681 1.00 93.62 89 SER A CA 1
ATOM 708 C C . SER A 1 89 ? -11.770 -6.542 12.532 1.00 93.62 89 SER A C 1
ATOM 710 O O . SER A 1 89 ? -11.974 -5.352 12.310 1.00 93.62 89 SER A O 1
ATOM 712 N N . THR A 1 90 ? -12.752 -7.431 12.639 1.00 94.50 90 THR A N 1
ATOM 713 C CA . THR A 1 90 ? -14.187 -7.148 12.565 1.00 94.50 90 THR A CA 1
ATOM 714 C C . THR A 1 90 ? -14.875 -7.625 13.835 1.00 94.50 90 THR A C 1
ATOM 716 O O . THR A 1 90 ? -14.362 -8.477 14.561 1.00 94.50 90 THR A O 1
ATOM 719 N N . TYR A 1 91 ? -16.045 -7.063 14.118 1.00 94.94 91 TYR A N 1
ATOM 720 C CA . TYR A 1 91 ? -16.906 -7.517 15.202 1.00 94.94 91 TYR A CA 1
ATOM 721 C C . TYR A 1 91 ? -18.348 -7.612 14.690 1.00 94.94 91 TYR A C 1
ATOM 723 O O . TYR A 1 91 ? -18.837 -6.613 14.148 1.00 94.94 91 TYR A O 1
ATOM 731 N N . PRO A 1 92 ? -19.032 -8.765 14.841 1.00 95.00 92 PRO A N 1
ATOM 732 C CA . PRO A 1 92 ? -20.320 -9.010 14.185 1.00 95.00 92 PRO A CA 1
ATOM 733 C C . PRO A 1 92 ? -21.394 -7.959 14.481 1.00 95.00 92 PRO A C 1
ATOM 735 O O . PRO A 1 92 ? -22.134 -7.560 13.587 1.00 95.00 92 PRO A O 1
ATOM 738 N N . ASP A 1 93 ? -21.438 -7.452 15.714 1.00 95.56 93 ASP A N 1
ATOM 739 C CA . ASP A 1 93 ? -22.497 -6.537 16.148 1.00 95.56 93 ASP A CA 1
ATOM 740 C C . ASP A 1 93 ? -22.105 -5.057 16.005 1.00 95.56 93 ASP A C 1
ATOM 742 O O . ASP A 1 93 ? -22.812 -4.186 16.504 1.00 95.56 93 ASP A O 1
ATOM 746 N N . THR A 1 94 ? -21.026 -4.742 15.272 1.00 95.25 94 THR A N 1
ATOM 747 C CA . THR A 1 94 ? -20.565 -3.353 15.065 1.00 95.25 94 THR A CA 1
ATOM 748 C C . THR A 1 94 ? -21.681 -2.466 14.520 1.00 95.25 94 THR A C 1
ATOM 750 O O . THR A 1 94 ? -21.981 -1.421 15.091 1.00 95.25 94 THR A O 1
ATOM 753 N N . VAL A 1 95 ? -22.350 -2.901 13.448 1.00 96.06 95 VAL A N 1
ATOM 754 C CA . VAL A 1 95 ? -23.445 -2.131 12.840 1.00 96.06 95 VAL A CA 1
ATOM 755 C C . VAL A 1 95 ? -24.613 -1.998 13.806 1.00 96.06 95 VAL A C 1
ATOM 757 O O . VAL A 1 95 ? -25.140 -0.906 13.973 1.00 96.06 95 VAL A O 1
ATOM 760 N N . LYS A 1 96 ? -24.993 -3.089 14.478 1.00 95.06 96 LYS A N 1
ATOM 761 C CA . LYS A 1 96 ? -26.104 -3.108 15.436 1.00 95.06 96 LYS A CA 1
ATOM 762 C C . LYS A 1 96 ? -25.880 -2.107 16.571 1.00 95.06 96 LYS A C 1
ATOM 764 O O . LYS A 1 96 ? -26.791 -1.351 16.900 1.00 95.06 96 LYS A O 1
ATOM 769 N N . GLU A 1 97 ? -24.680 -2.080 17.146 1.00 95.69 97 GLU A N 1
ATOM 770 C CA . GLU A 1 97 ? -24.340 -1.168 18.239 1.00 95.69 97 GLU A CA 1
ATOM 771 C C . GLU A 1 97 ? -24.240 0.286 17.764 1.00 95.69 97 GLU A C 1
ATOM 773 O O . GLU A 1 97 ? -24.775 1.180 18.420 1.00 95.69 97 GLU A O 1
ATOM 778 N N . CYS A 1 98 ? -23.630 0.545 16.604 1.00 96.62 98 CYS A N 1
ATOM 779 C CA . CYS A 1 98 ? -23.510 1.899 16.057 1.00 96.62 98 CYS A CA 1
ATOM 780 C C . CYS A 1 98 ? -24.825 2.445 15.473 1.00 96.62 98 CYS A C 1
ATOM 782 O O . CYS A 1 98 ? -25.005 3.663 15.396 1.00 96.62 98 CYS A O 1
ATOM 784 N N . PHE A 1 99 ? -25.769 1.580 15.088 1.00 96.75 99 PHE A N 1
ATOM 785 C CA . PHE A 1 99 ? -27.062 1.988 14.534 1.00 96.75 99 PHE A CA 1
ATOM 786 C C . PHE A 1 99 ? -27.885 2.825 15.523 1.00 96.75 99 PHE A C 1
ATOM 788 O O . PHE A 1 99 ? -28.646 3.699 15.106 1.00 96.75 99 PHE A O 1
ATOM 795 N N . VAL A 1 100 ? -27.696 2.622 16.831 1.00 96.81 100 VAL A N 1
ATOM 796 C CA . VAL A 1 100 ? -28.344 3.437 17.869 1.00 96.81 100 VAL A CA 1
ATOM 797 C C . VAL A 1 100 ? -27.926 4.908 17.749 1.00 96.81 100 VAL A C 1
ATOM 799 O O . VAL A 1 100 ? -28.796 5.780 17.758 1.00 96.81 100 VAL A O 1
ATOM 802 N N . LEU A 1 101 ? -26.635 5.202 17.551 1.00 96.88 101 LEU A N 1
ATOM 803 C CA . LEU A 1 101 ? -26.166 6.570 17.285 1.00 96.88 101 LEU A CA 1
ATOM 804 C C . LEU A 1 101 ? -26.706 7.098 15.958 1.00 96.88 101 LEU A C 1
ATOM 806 O O . LEU A 1 101 ? -27.218 8.211 15.910 1.00 96.88 101 LEU A O 1
ATOM 810 N N . PHE A 1 102 ? -26.646 6.292 14.896 1.00 96.62 102 PHE A N 1
ATOM 811 C CA . PHE A 1 102 ? -27.131 6.686 13.571 1.00 96.62 102 PHE A CA 1
ATOM 812 C C . PHE A 1 102 ? -28.600 7.116 13.584 1.00 96.62 102 PHE A C 1
ATOM 814 O O . PHE A 1 102 ? -28.944 8.164 13.041 1.00 96.62 102 PHE A O 1
ATOM 821 N N . LYS A 1 103 ? -29.461 6.351 14.264 1.00 96.94 103 LYS A N 1
ATOM 822 C CA . LYS A 1 103 ? -30.889 6.661 14.390 1.00 96.94 103 LYS A CA 1
ATOM 823 C C . LYS A 1 103 ? -31.147 7.974 15.140 1.00 96.94 103 LYS A C 1
ATOM 825 O O . LYS A 1 103 ? -32.133 8.645 14.854 1.00 96.94 103 LYS A O 1
ATOM 830 N N . ASN A 1 104 ? -30.290 8.328 16.098 1.00 96.81 104 ASN A N 1
ATOM 831 C CA . ASN A 1 104 ? -30.474 9.497 16.963 1.00 96.81 104 ASN A CA 1
ATOM 832 C C . ASN A 1 104 ? -29.673 10.733 16.514 1.00 96.81 104 ASN A C 1
ATOM 834 O O . ASN A 1 104 ? -29.939 11.828 16.999 1.00 96.81 104 ASN A O 1
ATOM 838 N N . CYS A 1 105 ? -28.708 10.581 15.604 1.00 96.06 105 CYS A N 1
ATOM 839 C CA . CYS A 1 105 ? -27.862 11.663 15.100 1.00 96.06 105 CYS A CA 1
ATOM 840 C C . CYS A 1 105 ? -27.385 11.363 13.669 1.00 96.06 105 CYS A C 1
ATOM 842 O O . CYS A 1 105 ? -26.196 11.200 13.405 1.00 96.06 105 CYS A O 1
ATOM 844 N N . ILE A 1 106 ? -28.322 11.281 12.720 1.00 95.38 106 ILE A N 1
ATOM 845 C CA . ILE A 1 106 ? -28.016 10.952 11.316 1.00 95.38 106 ILE A CA 1
ATOM 846 C C . ILE A 1 106 ? -27.046 11.949 10.661 1.00 95.38 106 ILE A C 1
ATOM 848 O O . ILE A 1 106 ? -26.275 11.589 9.772 1.00 95.38 106 ILE A O 1
ATOM 852 N N . GLU A 1 107 ? -27.051 13.200 11.123 1.00 95.44 107 GLU A N 1
ATOM 853 C CA . GLU A 1 107 ? -26.207 14.285 10.613 1.00 95.44 107 GLU A CA 1
ATOM 854 C C . GLU A 1 107 ? -24.709 14.010 10.804 1.00 95.44 107 GLU A C 1
ATOM 856 O O . GLU A 1 107 ? -23.900 14.411 9.968 1.00 95.44 107 GLU A O 1
ATOM 861 N N . ALA A 1 108 ? -24.337 13.246 11.837 1.00 95.88 108 ALA A N 1
ATOM 862 C CA . ALA A 1 108 ? -22.958 12.830 12.077 1.00 95.88 108 ALA A CA 1
ATOM 863 C C . ALA A 1 108 ? -22.456 11.760 11.084 1.00 95.88 108 ALA A C 1
ATOM 865 O O . ALA A 1 108 ? -21.254 11.493 11.031 1.00 95.88 108 ALA A O 1
ATOM 866 N N . PHE A 1 109 ? -23.342 11.174 10.266 1.00 96.50 109 PHE A N 1
ATOM 867 C CA . PHE A 1 109 ? -23.041 10.086 9.327 1.00 96.50 109 PHE A CA 1
ATOM 868 C C . PHE A 1 109 ? -23.292 10.500 7.862 1.00 96.50 109 PHE A C 1
ATOM 870 O O . PHE A 1 109 ? -24.121 9.893 7.174 1.00 96.50 109 PHE A O 1
ATOM 877 N N . PRO A 1 110 ? -22.573 11.502 7.321 1.00 94.06 110 PRO A N 1
ATOM 878 C CA . PRO A 1 110 ? -22.842 12.057 5.989 1.00 94.06 110 PRO A CA 1
ATOM 879 C C . PRO A 1 110 ? -22.639 11.044 4.854 1.00 94.06 110 PRO A C 1
ATOM 881 O O . PRO A 1 110 ? -23.301 11.124 3.819 1.00 94.06 110 PRO A O 1
ATOM 884 N N . ASN A 1 111 ? -21.762 10.056 5.056 1.00 93.69 111 ASN A N 1
ATOM 885 C CA . ASN A 1 111 ? -21.489 9.009 4.072 1.00 93.69 111 ASN A CA 1
ATOM 886 C C . ASN A 1 111 ? -22.689 8.086 3.819 1.00 93.69 111 ASN A C 1
ATOM 888 O O . ASN A 1 111 ? -22.737 7.462 2.767 1.00 93.69 111 ASN A O 1
ATOM 892 N N . SER A 1 112 ? -23.691 8.060 4.705 1.00 92.44 112 SER A N 1
ATOM 893 C CA . SER A 1 112 ? -24.941 7.314 4.481 1.00 92.44 112 SER A CA 1
ATOM 894 C C . SER A 1 112 ? -25.733 7.784 3.258 1.00 92.44 112 SER A C 1
ATOM 896 O O . SER A 1 112 ? -26.545 7.034 2.727 1.00 92.44 112 SER A O 1
ATOM 898 N N . ARG A 1 113 ? -25.482 9.010 2.780 1.00 92.19 113 ARG A N 1
ATOM 899 C CA . ARG A 1 113 ? -26.113 9.575 1.578 1.00 92.19 113 ARG A CA 1
ATOM 900 C C . ARG A 1 113 ? -25.400 9.179 0.283 1.00 92.19 113 ARG A C 1
ATOM 902 O O . ARG A 1 113 ? -25.909 9.463 -0.798 1.00 92.19 113 ARG A O 1
ATOM 909 N N . LYS A 1 114 ? -24.208 8.577 0.366 1.00 92.31 114 LYS A N 1
ATOM 910 C CA . LYS A 1 114 ? -23.442 8.165 -0.816 1.00 92.31 114 LYS A CA 1
ATOM 911 C C . LYS A 1 114 ? -24.050 6.902 -1.420 1.00 92.31 114 LYS A C 1
ATOM 913 O O . LYS A 1 114 ? -24.404 5.962 -0.712 1.00 92.31 114 LYS A O 1
ATOM 918 N N . SER A 1 115 ? -24.123 6.868 -2.749 1.00 91.31 115 SER A N 1
ATOM 919 C CA . SER A 1 115 ? -24.534 5.666 -3.476 1.00 91.31 115 SER A CA 1
ATOM 920 C C . SER A 1 115 ? -23.552 4.526 -3.196 1.00 91.31 115 SER A C 1
ATOM 922 O O . SER A 1 115 ? -22.343 4.725 -3.302 1.00 91.31 115 SER A O 1
ATOM 924 N N . ARG A 1 116 ? -24.077 3.342 -2.849 1.00 90.00 116 ARG A N 1
ATOM 925 C CA . ARG A 1 116 ? -23.306 2.118 -2.545 1.00 90.00 116 ARG A CA 1
ATOM 926 C C . ARG A 1 116 ? -22.344 2.230 -1.351 1.00 90.00 116 ARG A C 1
ATOM 928 O O . ARG A 1 116 ? -21.353 1.509 -1.312 1.00 90.00 116 ARG A O 1
ATOM 935 N N . ALA A 1 117 ? -22.628 3.101 -0.382 1.00 89.50 117 ALA A N 1
ATOM 936 C CA . ALA A 1 117 ? -21.839 3.169 0.847 1.00 89.50 117 ALA A CA 1
ATOM 937 C C . ALA A 1 117 ? -21.905 1.845 1.623 1.00 89.50 117 ALA A C 1
ATOM 939 O O . ALA A 1 117 ? -22.990 1.318 1.885 1.00 89.50 117 ALA A O 1
ATOM 940 N N . THR A 1 118 ? -20.745 1.326 2.010 1.00 92.31 118 THR A N 1
ATOM 941 C CA . THR A 1 118 ? -20.647 0.170 2.903 1.00 92.31 118 THR A CA 1
ATOM 942 C C . THR A 1 118 ? -20.890 0.584 4.356 1.00 92.31 118 THR A C 1
ATOM 944 O O . THR A 1 118 ? -20.890 1.767 4.704 1.00 92.31 118 THR A O 1
ATOM 947 N N . ALA A 1 119 ? -21.068 -0.394 5.245 1.00 90.94 119 ALA A N 1
ATOM 948 C CA . ALA A 1 119 ? -21.150 -0.114 6.676 1.00 90.94 119 ALA A CA 1
ATOM 949 C C . ALA A 1 119 ? -19.877 0.578 7.202 1.00 90.94 119 ALA A C 1
ATOM 951 O O . ALA A 1 119 ? -19.976 1.498 8.008 1.00 90.94 119 ALA A O 1
ATOM 952 N N . GLU A 1 120 ? -18.697 0.187 6.723 1.00 88.50 120 GLU A N 1
ATOM 953 C CA . GLU A 1 120 ? -17.420 0.791 7.123 1.00 88.50 120 GLU A CA 1
ATOM 954 C C . GLU A 1 120 ? -17.300 2.247 6.653 1.00 88.50 120 GLU A C 1
ATOM 956 O O . GLU A 1 120 ? -16.812 3.099 7.399 1.00 88.50 120 GLU A O 1
ATOM 961 N N . ASP A 1 121 ? -17.840 2.564 5.470 1.00 91.88 121 ASP A N 1
ATOM 962 C CA . ASP A 1 121 ? -17.910 3.941 4.971 1.00 91.88 121 ASP A CA 1
ATOM 963 C C . ASP A 1 121 ? -18.819 4.819 5.835 1.00 91.88 121 ASP A C 1
ATOM 965 O O . ASP A 1 121 ? -18.551 6.007 6.029 1.00 91.88 121 ASP A O 1
ATOM 969 N N . ILE A 1 122 ? -19.923 4.257 6.332 1.00 95.06 122 ILE A N 1
ATOM 970 C CA . ILE A 1 122 ? -20.902 4.980 7.147 1.00 95.06 122 ILE A CA 1
ATOM 971 C C . ILE A 1 122 ? -20.359 5.166 8.565 1.00 95.06 122 ILE A C 1
ATOM 973 O O . ILE A 1 122 ? -20.249 6.296 9.046 1.00 95.06 122 ILE A O 1
ATOM 977 N N . TYR A 1 123 ? -19.984 4.075 9.228 1.00 95.94 123 TYR A N 1
ATOM 978 C CA . TYR A 1 123 ? -19.587 4.039 10.635 1.00 95.94 123 TYR A CA 1
ATOM 979 C C . TYR A 1 123 ? -18.083 4.264 10.813 1.00 95.94 123 TYR A C 1
ATOM 981 O O . TYR A 1 123 ? -17.375 3.474 11.434 1.00 95.94 123 TYR A O 1
ATOM 989 N N . THR A 1 124 ? -17.577 5.378 10.289 1.00 94.69 124 THR A N 1
ATOM 990 C CA . THR A 1 124 ? -16.182 5.766 10.532 1.00 94.69 124 THR A CA 1
ATOM 991 C C . THR A 1 124 ? -15.966 6.137 12.002 1.00 94.69 124 THR A C 1
ATOM 993 O O . THR A 1 124 ? -16.876 6.644 12.664 1.00 94.69 124 THR A O 1
ATOM 996 N N . LYS A 1 125 ? -14.731 5.988 12.505 1.00 93.06 125 LYS A N 1
ATOM 997 C CA . LYS A 1 125 ? -14.352 6.453 13.853 1.00 93.06 125 LYS A CA 1
ATOM 998 C C . LYS A 1 125 ? -14.771 7.902 14.099 1.00 93.06 125 LYS A C 1
ATOM 1000 O O . LYS A 1 125 ? -15.372 8.202 15.122 1.00 93.06 125 LYS A O 1
ATOM 1005 N N . LYS A 1 126 ? -14.510 8.791 13.137 1.00 94.62 126 LYS A N 1
ATOM 1006 C CA . LYS A 1 126 ? -14.889 10.207 13.233 1.00 94.62 126 LYS A CA 1
ATOM 1007 C C . LYS A 1 126 ? -16.406 10.389 13.354 1.00 94.62 126 LYS A C 1
ATOM 1009 O O . LYS A 1 126 ? -16.848 11.132 14.218 1.00 94.62 126 LYS A O 1
ATOM 1014 N N . ALA A 1 127 ? -17.191 9.703 12.523 1.00 96.31 127 ALA A N 1
ATOM 1015 C CA . ALA A 1 127 ? -18.652 9.795 12.559 1.00 96.31 127 ALA A CA 1
ATOM 1016 C C . ALA A 1 127 ? -19.225 9.322 13.905 1.00 96.31 127 ALA A C 1
ATOM 1018 O O . ALA A 1 127 ? -20.043 10.013 14.507 1.00 96.31 127 ALA A O 1
ATOM 1019 N N . VAL A 1 128 ? -18.739 8.183 14.411 1.00 96.25 128 VAL A N 1
ATOM 1020 C CA . VAL A 1 128 ? -19.158 7.640 15.711 1.00 96.25 128 VAL A CA 1
ATOM 1021 C C . VAL A 1 128 ? -18.793 8.593 16.849 1.00 96.25 128 VAL A C 1
ATOM 1023 O O . VAL A 1 128 ? -19.664 8.923 17.648 1.00 96.25 128 VAL A O 1
ATOM 1026 N N . LEU A 1 129 ? -17.553 9.090 16.902 1.00 93.88 129 LEU A N 1
ATOM 1027 C CA . LEU A 1 129 ? -17.121 10.015 17.956 1.00 93.88 129 LEU A CA 1
ATOM 1028 C C . LEU A 1 129 ? -17.915 11.330 17.942 1.00 93.88 129 LEU A C 1
ATOM 1030 O O . LEU A 1 129 ? -18.378 11.765 18.993 1.00 93.88 129 LEU A O 1
ATOM 1034 N N . ASN A 1 130 ? -18.150 11.909 16.762 1.00 95.56 130 ASN A N 1
ATOM 1035 C CA . ASN A 1 130 ? -18.957 13.122 16.625 1.00 95.56 130 ASN A CA 1
ATOM 1036 C C . ASN A 1 130 ? -20.409 12.896 17.080 1.00 95.56 130 ASN A C 1
ATOM 1038 O O . ASN A 1 130 ? -20.985 13.740 17.763 1.00 95.56 130 ASN A O 1
ATOM 1042 N N . ALA A 1 131 ? -21.005 11.752 16.728 1.00 96.88 131 ALA A N 1
ATOM 1043 C CA . ALA A 1 131 ? -22.356 11.409 17.167 1.00 96.88 131 ALA A CA 1
ATOM 1044 C C . ALA A 1 131 ? -22.435 11.248 18.693 1.00 96.88 131 ALA A C 1
ATOM 1046 O O . ALA A 1 131 ? -23.410 11.678 19.306 1.00 96.88 131 ALA A O 1
ATOM 1047 N N . MET A 1 132 ? -21.413 10.652 19.315 1.00 94.75 132 MET A N 1
ATOM 1048 C CA . MET A 1 132 ? -21.344 10.517 20.773 1.00 94.75 132 MET A CA 1
ATOM 1049 C C . MET A 1 132 ? -21.247 11.870 21.475 1.00 94.75 132 MET A C 1
ATOM 1051 O O . MET A 1 132 ? -21.909 12.074 22.488 1.00 94.75 132 MET A O 1
ATOM 1055 N N . GLU A 1 133 ? -20.455 12.794 20.937 1.00 93.38 133 GLU A N 1
ATOM 1056 C CA . GLU A 1 133 ? -20.331 14.148 21.477 1.00 93.38 133 GLU A CA 1
ATOM 1057 C C . GLU A 1 133 ? -21.662 14.908 21.386 1.00 93.38 133 GLU A C 1
ATOM 1059 O O . GLU A 1 133 ? -22.157 15.427 22.392 1.00 93.38 133 GLU A O 1
ATOM 1064 N N . ALA A 1 134 ? -22.304 14.872 20.213 1.00 95.31 134 ALA A N 1
ATOM 1065 C CA . ALA A 1 134 ? -23.607 15.494 19.981 1.00 95.31 134 ALA A CA 1
ATOM 1066 C C . ALA A 1 134 ? -24.724 14.910 20.869 1.00 95.31 134 ALA A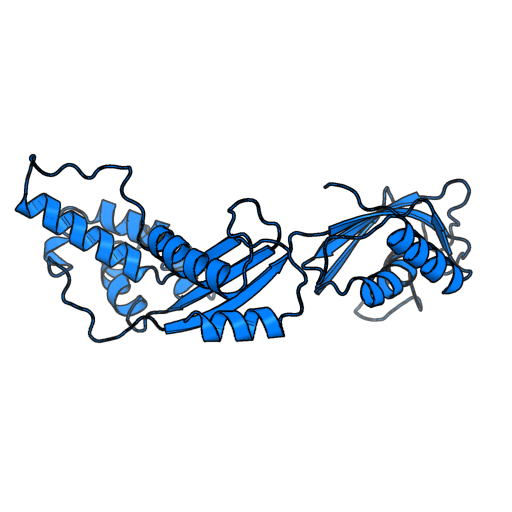 C 1
ATOM 1068 O O . ALA A 1 134 ? -25.661 15.614 21.247 1.00 95.31 134 ALA A O 1
ATOM 1069 N N . LEU A 1 135 ? -24.630 13.623 21.221 1.00 95.19 135 LEU A N 1
ATOM 1070 C CA . LEU A 1 135 ? -25.606 12.908 22.050 1.00 95.19 135 LEU A CA 1
ATOM 1071 C C . LEU A 1 135 ? -25.187 12.777 23.522 1.00 95.19 135 LEU A C 1
ATOM 1073 O O . LEU A 1 135 ? -25.852 12.064 24.274 1.00 95.19 135 LEU A O 1
ATOM 1077 N N . SER A 1 136 ? -24.135 13.473 23.955 1.00 91.44 136 SER A N 1
ATOM 1078 C CA . SER A 1 136 ? -23.555 13.358 25.303 1.00 91.44 136 SER A CA 1
ATOM 1079 C C . SER A 1 136 ? -24.576 13.499 26.443 1.00 91.44 136 SER A C 1
ATOM 1081 O O . SER A 1 136 ? -24.517 12.748 27.413 1.00 91.44 136 SER A O 1
ATOM 1083 N N . SER A 1 137 ? -25.566 14.388 26.306 1.00 91.94 137 SER A N 1
ATOM 1084 C CA . SER A 1 137 ? -26.631 14.617 27.304 1.00 91.94 137 SER A CA 1
ATOM 1085 C C . SER A 1 137 ? -27.732 13.548 27.346 1.00 91.94 137 SER A C 1
ATOM 1087 O O . SER A 1 137 ? -28.601 13.595 28.216 1.00 91.94 137 SER A O 1
ATOM 1089 N N . LYS A 1 138 ? -27.747 12.617 26.387 1.00 94.56 138 LYS A N 1
ATOM 1090 C CA . LYS A 1 138 ? -28.768 11.563 26.251 1.00 94.56 138 LYS A CA 1
ATOM 1091 C C . LYS A 1 138 ? -28.161 10.162 26.193 1.00 94.56 138 LYS A C 1
ATOM 1093 O O . LYS A 1 138 ? -28.896 9.199 25.988 1.00 94.56 138 LYS A O 1
ATOM 1098 N N . ILE A 1 139 ? -26.838 10.034 26.301 1.00 93.94 139 ILE A N 1
ATOM 1099 C CA . ILE A 1 139 ? -26.133 8.776 26.038 1.00 93.94 139 ILE A CA 1
ATOM 1100 C C . ILE A 1 139 ? -26.525 7.673 27.033 1.00 93.94 139 ILE A C 1
ATOM 1102 O O . ILE A 1 139 ? -26.642 6.516 26.644 1.00 93.94 139 ILE A O 1
ATOM 1106 N N . ASP A 1 140 ? -26.827 8.052 28.274 1.00 92.88 140 ASP A N 1
ATOM 1107 C CA . ASP A 1 140 ? -27.337 7.213 29.364 1.00 92.88 140 ASP A CA 1
ATOM 1108 C C . ASP A 1 140 ? -28.722 6.612 29.077 1.00 92.88 140 ASP A C 1
ATOM 1110 O O . ASP A 1 140 ? -29.054 5.535 29.564 1.00 92.88 140 ASP A O 1
ATOM 1114 N N . LYS A 1 141 ? -29.529 7.286 28.249 1.00 94.75 141 LYS A N 1
ATOM 1115 C CA . LYS A 1 141 ? -30.832 6.787 27.779 1.00 94.75 141 LYS A CA 1
ATOM 1116 C C . LYS A 1 141 ? -30.709 5.879 26.558 1.00 94.75 141 LYS A C 1
ATOM 1118 O O . LYS A 1 141 ? -31.651 5.157 26.241 1.00 94.75 141 LYS A O 1
ATOM 1123 N N . LEU A 1 142 ? -29.589 5.961 25.840 1.00 95.69 142 LEU A N 1
ATOM 1124 C CA . LEU A 1 142 ? -29.352 5.233 24.593 1.00 95.69 142 LEU A CA 1
ATOM 1125 C C . LEU A 1 142 ? -28.543 3.949 24.801 1.00 95.69 142 LEU A C 1
ATOM 1127 O O . LEU A 1 142 ? -28.737 2.990 24.057 1.00 95.69 142 LEU A O 1
ATOM 1131 N N . TYR A 1 143 ? -27.655 3.927 25.796 1.00 95.94 143 TYR A N 1
ATOM 1132 C CA . TYR A 1 143 ? -26.753 2.816 26.079 1.00 95.94 143 TYR A CA 1
ATOM 1133 C C . TYR A 1 143 ? -26.721 2.474 27.568 1.00 95.94 143 TYR A C 1
ATOM 1135 O O . TYR A 1 143 ? -26.802 3.348 28.426 1.00 95.94 143 TYR A O 1
ATOM 1143 N N . THR A 1 144 ? -26.517 1.192 27.870 1.00 94.19 144 THR A N 1
ATOM 1144 C CA . THR A 1 144 ? -26.226 0.728 29.231 1.00 94.19 144 THR A CA 1
ATOM 1145 C C . THR A 1 144 ? -24.820 1.162 29.650 1.00 94.19 144 THR A C 1
ATOM 1147 O O . THR A 1 144 ? -23.863 0.985 28.892 1.00 94.19 144 THR A O 1
ATOM 1150 N N . LEU A 1 145 ? -24.698 1.701 30.867 1.00 93.75 145 LEU A N 1
ATOM 1151 C CA . LEU A 1 145 ? -23.451 2.210 31.441 1.00 93.75 145 LEU A CA 1
ATOM 1152 C C . LEU A 1 145 ? -23.138 1.495 32.778 1.00 93.75 145 LEU A C 1
ATOM 1154 O O . LEU A 1 145 ? -23.940 1.600 33.708 1.00 93.75 145 LEU A O 1
ATOM 1158 N N . PRO A 1 146 ? -21.996 0.788 32.911 1.00 92.94 146 PRO A N 1
ATOM 1159 C CA . PRO A 1 146 ? -21.015 0.531 31.859 1.00 92.94 146 PRO A CA 1
ATOM 1160 C C . PRO A 1 146 ? -21.590 -0.410 30.781 1.00 92.94 146 PRO A C 1
ATOM 1162 O O . PRO A 1 146 ? -22.542 -1.147 31.056 1.00 92.94 146 PRO A O 1
ATOM 1165 N N . PRO A 1 147 ? -21.014 -0.424 29.564 1.00 91.94 147 PRO A N 1
ATOM 1166 C CA . PRO A 1 147 ? -21.369 -1.410 28.550 1.00 91.94 147 PRO A CA 1
ATOM 1167 C C . PRO A 1 147 ? -21.274 -2.834 29.104 1.00 91.94 147 PRO A C 1
ATOM 1169 O O . PRO A 1 147 ? -20.309 -3.178 29.789 1.00 91.94 147 PRO A O 1
ATOM 1172 N N . SER A 1 148 ? -22.254 -3.680 28.782 1.00 91.50 148 SER A N 1
ATOM 1173 C CA . SER A 1 148 ? -22.207 -5.089 29.169 1.0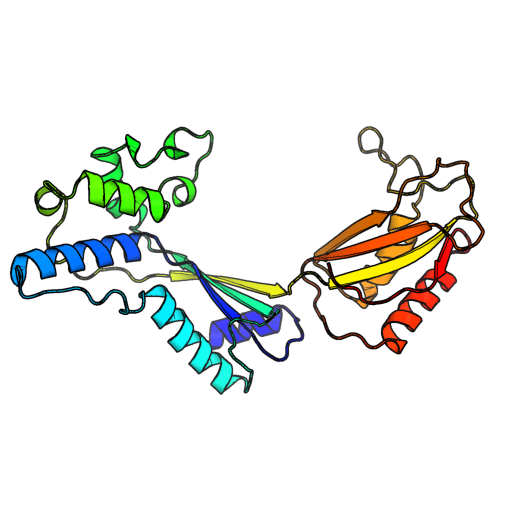0 91.50 148 SER A CA 1
ATOM 1174 C C . SER A 1 148 ? -21.027 -5.797 28.490 1.00 91.50 148 SER A C 1
ATOM 1176 O O . SER A 1 148 ? -20.696 -5.464 27.340 1.00 91.50 148 SER A O 1
ATOM 1178 N N . PRO A 1 149 ? -20.412 -6.801 29.143 1.00 91.25 149 PRO A N 1
ATOM 1179 C CA . PRO A 1 149 ? -19.416 -7.647 28.497 1.00 91.25 149 PRO A CA 1
ATOM 1180 C C . PRO A 1 149 ? -19.943 -8.177 27.153 1.00 91.25 149 PRO A C 1
ATOM 1182 O O . PRO A 1 149 ? -21.119 -8.546 27.073 1.00 91.25 149 PRO A O 1
ATOM 1185 N N . PRO A 1 150 ? -19.133 -8.151 26.081 1.00 90.19 150 PRO A N 1
ATOM 1186 C CA . PRO A 1 150 ? -19.555 -8.686 24.793 1.00 90.19 150 PRO A CA 1
ATOM 1187 C C . PRO A 1 150 ? -19.736 -10.210 24.882 1.00 90.19 150 PRO A C 1
ATOM 1189 O O . PRO A 1 150 ? -18.965 -10.894 25.552 1.00 90.19 150 PRO A O 1
ATOM 1192 N N . ASP A 1 151 ? -20.745 -10.738 24.190 1.00 93.25 151 ASP A N 1
ATOM 1193 C CA . ASP A 1 151 ? -21.025 -12.176 24.052 1.00 93.25 151 ASP A CA 1
ATOM 1194 C C . ASP A 1 151 ? -20.266 -12.818 22.875 1.00 93.25 151 ASP A C 1
ATOM 1196 O O . ASP A 1 151 ? -20.203 -14.040 22.748 1.00 93.25 151 ASP A O 1
ATOM 1200 N N . LYS A 1 152 ? -19.681 -11.984 22.011 1.00 94.38 152 LYS A N 1
ATOM 1201 C CA . LYS A 1 152 ? -18.914 -12.359 20.819 1.00 94.38 152 LYS A CA 1
ATOM 1202 C C . LYS A 1 152 ? -17.487 -11.824 20.917 1.00 94.38 152 LYS A C 1
ATOM 1204 O O . LYS A 1 152 ? -17.198 -10.898 21.672 1.00 94.38 152 LYS A O 1
ATOM 1209 N N . CYS A 1 153 ? -16.586 -12.367 20.103 1.00 92.12 153 CYS A N 1
ATOM 1210 C CA . CYS A 1 153 ? -15.207 -11.888 19.996 1.00 92.12 153 CYS A CA 1
ATOM 1211 C C . CYS A 1 153 ? -14.975 -11.121 18.691 1.00 92.12 153 CYS A C 1
ATOM 1213 O O . CYS A 1 153 ? -15.657 -11.348 17.691 1.00 92.12 153 CYS A O 1
ATOM 1215 N N . CYS A 1 154 ? -13.968 -10.245 18.685 1.00 92.06 154 CYS A N 1
ATOM 1216 C CA . CYS A 1 154 ? -13.438 -9.714 17.433 1.00 92.06 154 CYS A CA 1
ATOM 1217 C C . CYS A 1 154 ? -12.783 -10.841 16.623 1.00 92.06 154 CYS A C 1
ATOM 1219 O O . CYS A 1 154 ? -12.059 -11.676 17.170 1.00 92.06 154 CYS A O 1
ATOM 1221 N N . THR A 1 155 ? -12.994 -10.830 15.312 1.00 91.88 155 THR A N 1
ATOM 1222 C CA . THR A 1 155 ? -12.406 -11.779 14.368 1.00 91.88 155 THR A CA 1
ATOM 1223 C C . THR A 1 155 ? -11.399 -11.076 13.479 1.00 91.88 155 THR A C 1
ATOM 1225 O O . THR A 1 155 ? -11.707 -10.071 12.846 1.00 91.88 155 THR A O 1
ATOM 1228 N N . PHE A 1 156 ? -10.189 -11.617 13.401 1.00 88.38 156 PHE A N 1
ATOM 1229 C CA . PHE A 1 156 ? -9.150 -11.111 12.511 1.00 88.38 156 PHE A CA 1
ATOM 1230 C C . PHE A 1 156 ? -9.299 -11.738 11.129 1.00 88.38 156 PHE A C 1
ATOM 1232 O O . PHE A 1 156 ? -9.091 -12.949 10.973 1.00 88.38 156 PHE A O 1
ATOM 1239 N N . HIS A 1 157 ? -9.679 -10.922 10.151 1.00 85.62 157 HIS A N 1
ATOM 1240 C CA . HIS A 1 157 ? -10.096 -11.397 8.834 1.00 85.62 157 HIS A CA 1
ATOM 1241 C C . HIS A 1 157 ? -9.042 -11.162 7.750 1.00 85.62 157 HIS A C 1
ATOM 1243 O O . HIS A 1 157 ? -8.969 -11.962 6.825 1.00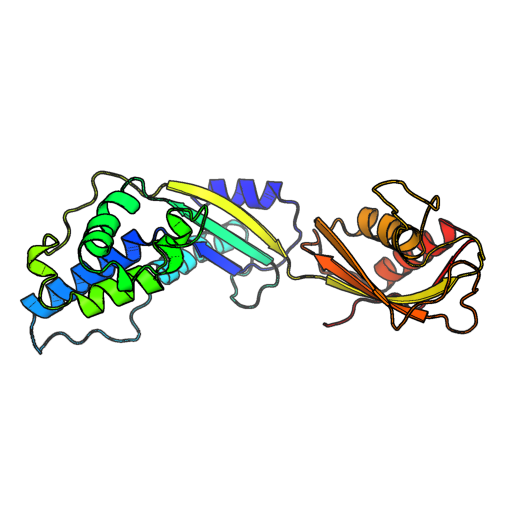 85.62 157 HIS A O 1
ATOM 1249 N N . GLU A 1 158 ? -8.189 -10.146 7.889 1.00 92.62 158 GLU A N 1
ATOM 1250 C CA . GLU A 1 158 ? -7.161 -9.823 6.896 1.00 92.62 158 GLU A CA 1
ATOM 1251 C C . GLU A 1 158 ? -5.824 -9.511 7.577 1.00 92.62 158 GLU A C 1
ATOM 1253 O O . GLU A 1 158 ? -5.773 -8.820 8.599 1.00 92.62 158 GLU A O 1
ATOM 1258 N N . ILE A 1 159 ? -4.746 -10.040 6.998 1.00 95.81 159 ILE A N 1
ATOM 1259 C CA . ILE A 1 159 ? -3.368 -9.649 7.285 1.00 95.81 159 ILE A CA 1
ATOM 1260 C C . ILE A 1 159 ? -2.751 -9.278 5.942 1.00 95.81 159 ILE A C 1
ATOM 1262 O O . ILE A 1 159 ? -2.724 -10.102 5.032 1.00 95.81 159 ILE A O 1
ATOM 1266 N N . LYS A 1 160 ? -2.293 -8.036 5.805 1.00 97.00 160 LYS A N 1
ATOM 1267 C CA . LYS A 1 160 ? -1.735 -7.518 4.556 1.00 97.00 160 LYS A CA 1
ATOM 1268 C C . LYS A 1 160 ? -0.323 -7.003 4.780 1.00 97.00 160 LYS A C 1
ATOM 1270 O O . LYS A 1 160 ? -0.095 -6.197 5.677 1.00 97.00 160 LYS A O 1
ATOM 1275 N N . CYS A 1 161 ? 0.598 -7.439 3.934 1.00 97.94 161 CYS A N 1
ATOM 1276 C CA . CYS A 1 161 ? 1.998 -7.035 3.959 1.00 97.94 161 CYS A CA 1
ATOM 1277 C C . CYS A 1 161 ? 2.288 -6.132 2.763 1.00 97.94 161 CYS A C 1
ATOM 1279 O O . CYS A 1 161 ? 1.949 -6.492 1.632 1.00 97.94 161 CYS A O 1
ATOM 1281 N N . THR A 1 162 ? 2.894 -4.972 3.008 1.00 98.06 162 THR A N 1
ATOM 1282 C CA . THR A 1 162 ? 3.248 -4.027 1.947 1.00 98.06 162 THR A CA 1
ATOM 1283 C C . THR A 1 162 ? 4.569 -3.320 2.208 1.00 98.06 162 THR A C 1
ATOM 1285 O O . THR A 1 162 ? 4.787 -2.854 3.323 1.00 98.06 162 THR A O 1
ATOM 1288 N N . HIS A 1 163 ? 5.392 -3.147 1.177 1.00 97.94 163 HIS A N 1
ATOM 1289 C CA . HIS A 1 163 ? 6.501 -2.196 1.182 1.00 97.94 163 HIS A CA 1
ATOM 1290 C C . HIS A 1 163 ? 6.087 -0.799 0.705 1.00 97.94 163 HIS A C 1
ATOM 1292 O O . HIS A 1 163 ? 5.216 -0.654 -0.162 1.00 97.94 163 HIS A O 1
ATOM 1298 N N . SER A 1 164 ? 6.793 0.216 1.208 1.00 96.88 164 SER A N 1
ATOM 1299 C CA . SER A 1 164 ? 6.904 1.529 0.567 1.00 96.88 164 SER A CA 1
ATOM 1300 C C . SER A 1 164 ? 7.303 1.390 -0.913 1.00 96.88 164 SER A C 1
ATOM 1302 O O . SER A 1 164 ? 8.002 0.440 -1.277 1.00 96.88 164 SER A O 1
ATOM 1304 N N . PRO A 1 165 ? 6.890 2.317 -1.797 1.00 97.94 165 PRO A N 1
ATOM 1305 C CA . PRO A 1 165 ? 7.322 2.283 -3.189 1.00 97.94 165 PRO A CA 1
ATOM 1306 C C . PRO A 1 165 ? 8.844 2.406 -3.340 1.00 97.94 165 PRO A C 1
ATOM 1308 O O . PRO A 1 165 ? 9.471 3.218 -2.660 1.00 97.94 165 PRO A O 1
ATOM 1311 N N . LEU A 1 166 ? 9.414 1.649 -4.279 1.00 98.12 166 LEU A N 1
ATOM 1312 C CA . LEU A 1 166 ? 10.795 1.815 -4.741 1.00 98.12 166 LEU A CA 1
ATOM 1313 C C . LEU A 1 166 ? 10.793 2.666 -6.010 1.00 98.12 166 LEU A C 1
ATOM 1315 O O . LEU A 1 166 ? 9.971 2.439 -6.897 1.00 98.12 166 LEU A O 1
ATOM 1319 N N . TYR A 1 167 ? 11.729 3.606 -6.126 1.00 98.44 167 TYR A N 1
ATOM 1320 C CA . TYR A 1 167 ? 11.855 4.444 -7.314 1.00 98.44 167 TYR A CA 1
ATOM 1321 C C . TYR A 1 167 ? 13.153 4.134 -8.048 1.00 98.44 167 TYR A C 1
ATOM 1323 O O . TYR A 1 167 ? 14.229 4.155 -7.451 1.00 98.44 167 TYR A O 1
ATOM 1331 N N . LEU A 1 168 ? 13.049 3.871 -9.351 1.00 98.56 168 LEU A N 1
ATOM 1332 C CA . LEU A 1 168 ? 14.202 3.787 -10.245 1.00 98.56 168 LEU A CA 1
ATOM 1333 C C . LEU A 1 168 ? 14.189 4.971 -11.204 1.00 98.56 168 LEU A C 1
ATOM 1335 O O . LEU A 1 168 ? 13.169 5.239 -11.830 1.00 98.56 168 LEU A O 1
ATOM 1339 N N . GLY A 1 169 ? 15.314 5.660 -11.348 1.00 98.44 169 GLY A N 1
ATOM 1340 C CA . GLY A 1 169 ? 15.501 6.737 -12.317 1.00 98.44 169 GLY A CA 1
ATOM 1341 C C . GLY A 1 169 ? 16.523 6.347 -13.372 1.00 98.44 169 GLY A C 1
ATOM 1342 O O . GLY A 1 169 ? 17.491 5.667 -13.056 1.00 98.44 169 GLY A O 1
ATOM 1343 N N . GLY A 1 170 ? 16.332 6.787 -14.612 1.00 98.50 170 GLY A N 1
ATOM 1344 C CA . GLY A 1 170 ? 17.282 6.546 -15.696 1.00 98.50 170 GLY A CA 1
ATOM 1345 C C . GLY A 1 170 ? 17.029 7.444 -16.899 1.00 98.50 170 GLY A C 1
ATOM 1346 O O . GLY A 1 170 ? 16.218 8.375 -16.852 1.00 98.50 170 GLY A O 1
ATOM 1347 N N . ARG A 1 171 ? 17.725 7.177 -18.005 1.00 98.69 171 ARG A N 1
ATOM 1348 C CA . ARG A 1 171 ? 17.484 7.835 -19.296 1.00 98.69 171 ARG A CA 1
ATOM 1349 C C . ARG A 1 171 ? 17.306 6.795 -20.383 1.00 98.69 171 ARG A C 1
ATOM 1351 O O . ARG A 1 171 ? 18.065 5.834 -20.412 1.00 98.69 171 ARG A O 1
ATOM 1358 N N . TYR A 1 172 ? 16.346 7.000 -21.281 1.00 98.69 172 TYR A N 1
ATOM 1359 C CA . TYR A 1 172 ? 16.167 6.127 -22.438 1.00 98.69 172 TYR A CA 1
ATOM 1360 C C . TYR A 1 172 ? 16.492 6.846 -23.750 1.00 98.69 172 TYR A C 1
ATOM 1362 O O . TYR A 1 172 ? 16.130 8.005 -23.973 1.00 98.69 172 TYR A O 1
ATOM 1370 N N . ASN A 1 173 ? 17.154 6.133 -24.647 1.00 98.69 173 ASN A N 1
ATOM 1371 C CA . ASN A 1 173 ? 17.194 6.418 -26.066 1.00 98.69 173 ASN A CA 1
ATOM 1372 C C . ASN A 1 173 ? 16.133 5.579 -26.781 1.00 98.69 173 ASN A C 1
ATOM 1374 O O . ASN A 1 173 ? 15.820 4.469 -26.362 1.00 98.69 173 ASN A O 1
ATOM 1378 N N . LYS A 1 174 ? 15.601 6.107 -27.881 1.00 98.50 174 LYS A N 1
ATOM 1379 C CA . LYS A 1 174 ? 14.626 5.441 -28.747 1.00 98.50 174 LYS A CA 1
ATOM 1380 C C . LYS A 1 174 ? 15.120 5.526 -30.183 1.00 98.50 174 LYS A C 1
ATOM 1382 O O . LYS A 1 174 ? 15.259 6.624 -30.727 1.00 98.50 174 LYS A O 1
ATOM 1387 N N . TYR A 1 175 ? 15.376 4.377 -30.793 1.00 98.25 175 TYR A N 1
ATOM 1388 C CA . TYR A 1 175 ? 15.973 4.267 -32.125 1.00 98.25 175 TYR A CA 1
ATOM 1389 C C . TYR A 1 175 ? 14.954 3.946 -33.224 1.00 98.25 175 TYR A C 1
ATOM 1391 O O . TYR A 1 175 ? 15.228 4.221 -34.398 1.00 98.25 175 TYR A O 1
ATOM 1399 N N . SER A 1 176 ? 13.783 3.425 -32.848 1.00 97.25 176 SER A N 1
ATOM 1400 C CA . SER A 1 176 ? 12.668 3.118 -33.753 1.00 97.25 176 SER A CA 1
ATOM 1401 C C . SER A 1 176 ? 11.797 4.342 -34.063 1.00 97.25 176 SER A C 1
ATOM 1403 O O . SER A 1 176 ? 11.630 5.216 -33.214 1.00 97.25 176 SER A O 1
ATOM 1405 N N . ARG A 1 177 ? 11.226 4.391 -35.274 1.00 96.94 177 ARG A N 1
ATOM 1406 C CA . ARG A 1 177 ? 10.160 5.335 -35.678 1.00 96.94 177 ARG A CA 1
ATOM 1407 C C . ARG A 1 177 ? 8.765 4.686 -35.665 1.00 96.94 177 ARG A C 1
ATOM 1409 O O . ARG A 1 177 ? 7.800 5.270 -36.133 1.00 96.94 177 ARG A O 1
ATOM 1416 N N . GLU A 1 178 ? 8.668 3.469 -35.146 1.00 96.06 178 GLU A N 1
ATOM 1417 C CA . GLU A 1 178 ? 7.439 2.666 -35.114 1.00 96.06 178 GLU A CA 1
ATOM 1418 C C . GLU A 1 178 ? 7.150 2.184 -33.683 1.00 96.06 178 GLU A C 1
ATOM 1420 O O . GLU A 1 178 ? 6.577 1.124 -33.465 1.00 96.06 178 GLU A O 1
ATOM 1425 N N . LEU A 1 179 ? 7.595 2.955 -32.682 1.00 97.31 179 LEU A N 1
ATOM 1426 C CA . LEU A 1 179 ? 7.467 2.617 -31.264 1.00 97.31 179 LEU A CA 1
ATOM 1427 C C . LEU A 1 179 ? 6.836 3.789 -30.507 1.00 97.31 179 LEU A C 1
ATOM 1429 O O . LEU A 1 179 ? 7.324 4.917 -30.583 1.00 97.31 179 LEU A O 1
ATOM 1433 N N . SER A 1 180 ? 5.771 3.553 -29.748 1.00 97.25 180 SER A N 1
ATOM 1434 C CA . SER A 1 180 ? 5.190 4.573 -28.871 1.00 97.25 180 SER A CA 1
ATOM 1435 C C . SER A 1 180 ? 5.955 4.667 -27.544 1.00 97.25 180 SER A C 1
ATOM 1437 O O . SER A 1 180 ? 6.638 3.734 -27.126 1.00 97.25 180 SER A O 1
ATOM 1439 N N . GLN A 1 181 ? 5.856 5.802 -26.844 1.00 97.62 181 GLN A N 1
ATOM 1440 C CA . GLN A 1 181 ? 6.475 5.946 -25.518 1.00 97.62 181 GLN A CA 1
ATOM 1441 C C . GLN A 1 181 ? 5.768 5.074 -24.465 1.00 97.62 181 GLN A C 1
ATOM 1443 O O . GLN A 1 181 ? 6.413 4.410 -23.658 1.00 97.62 181 GLN A O 1
ATOM 1448 N N . THR A 1 182 ? 4.436 5.055 -24.491 1.00 96.56 182 THR A N 1
ATOM 1449 C CA . THR A 1 182 ? 3.572 4.263 -23.604 1.00 96.56 182 THR A CA 1
ATOM 1450 C C . THR A 1 182 ? 2.670 3.337 -24.429 1.00 96.56 182 THR A C 1
ATOM 1452 O O . THR A 1 182 ? 2.527 3.577 -25.635 1.00 96.56 182 THR A O 1
ATOM 1455 N N . PRO A 1 183 ? 2.063 2.290 -23.830 1.00 95.38 183 PRO A N 1
ATOM 1456 C CA . PRO A 1 183 ? 1.189 1.370 -24.554 1.00 95.38 183 PRO A CA 1
ATOM 1457 C C . PRO A 1 183 ? 0.093 2.129 -25.302 1.00 95.38 183 PRO A C 1
ATOM 1459 O O . PRO A 1 183 ? -0.669 2.889 -24.698 1.00 95.38 183 PRO A O 1
ATOM 1462 N N . TRP A 1 184 ? 0.024 1.945 -26.622 1.00 91.69 184 TRP A N 1
ATOM 1463 C CA . TRP A 1 184 ? -0.952 2.648 -27.446 1.00 91.69 184 TRP A CA 1
ATOM 1464 C C . TRP A 1 184 ? -2.191 1.782 -27.668 1.00 91.69 184 TRP A C 1
ATOM 1466 O O . TRP A 1 184 ? -2.196 0.868 -28.493 1.00 91.69 184 TRP A O 1
ATOM 1476 N N . LEU A 1 185 ? -3.240 2.087 -26.906 1.00 91.31 185 LEU A N 1
ATOM 1477 C CA . LEU A 1 185 ? -4.542 1.428 -26.965 1.00 91.31 185 LEU A CA 1
ATOM 1478 C C . LEU A 1 185 ? -5.586 2.421 -27.488 1.00 91.31 185 LEU A C 1
ATOM 1480 O O . LEU A 1 185 ? -5.699 3.528 -26.961 1.00 91.31 185 LEU A O 1
ATOM 1484 N N . VAL A 1 186 ? -6.353 2.026 -28.503 1.00 90.19 186 VAL A N 1
ATOM 1485 C CA . VAL A 1 186 ? -7.520 2.772 -29.004 1.00 90.19 186 VAL A CA 1
ATOM 1486 C C . VAL A 1 186 ? -8.701 1.815 -28.983 1.00 90.19 186 VAL A C 1
ATOM 1488 O O . VAL A 1 186 ? -8.620 0.745 -29.576 1.00 90.19 186 VAL A O 1
ATOM 1491 N N . ASP A 1 187 ? -9.751 2.167 -28.243 1.00 90.38 187 ASP A N 1
ATOM 1492 C CA . ASP A 1 187 ? -10.934 1.320 -28.023 1.00 90.38 187 ASP A CA 1
ATOM 1493 C C . ASP A 1 187 ? -10.606 -0.098 -27.514 1.00 90.38 187 ASP A C 1
ATOM 1495 O O . ASP A 1 187 ? -11.277 -1.076 -27.825 1.00 90.38 187 ASP A O 1
ATOM 1499 N N . GLY A 1 188 ? -9.541 -0.215 -26.712 1.00 89.19 188 GLY A N 1
ATOM 1500 C CA . GLY A 1 188 ? -9.053 -1.492 -26.177 1.00 89.19 188 GLY A CA 1
ATOM 1501 C C . GLY A 1 188 ? -8.176 -2.292 -27.145 1.00 89.19 188 GLY A C 1
ATOM 1502 O O . GLY A 1 188 ? -7.553 -3.266 -26.728 1.00 89.19 188 GLY A O 1
ATOM 1503 N N . GLU A 1 189 ? -8.051 -1.861 -28.401 1.00 89.75 189 GLU A N 1
ATOM 1504 C CA . GLU A 1 189 ? -7.170 -2.486 -29.380 1.00 89.75 189 GLU A CA 1
ATOM 1505 C C . GLU A 1 189 ? -5.769 -1.881 -29.343 1.00 89.75 189 GLU A C 1
ATOM 1507 O O . GLU A 1 189 ? -5.577 -0.662 -29.422 1.00 89.75 189 GLU A O 1
ATOM 1512 N N . ARG A 1 190 ? -4.767 -2.757 -29.281 1.00 92.38 190 ARG A N 1
ATOM 1513 C CA . ARG A 1 190 ? -3.355 -2.387 -29.344 1.00 92.38 190 ARG A CA 1
ATOM 1514 C C . ARG A 1 190 ? -2.999 -1.929 -30.762 1.00 92.38 190 ARG A C 1
ATOM 1516 O O . ARG A 1 190 ? -3.173 -2.678 -31.717 1.00 92.38 190 ARG A O 1
ATOM 1523 N N . LYS A 1 191 ? -2.490 -0.699 -30.892 1.00 91.69 191 LYS A N 1
ATOM 1524 C CA . LYS A 1 191 ? -2.076 -0.108 -32.181 1.00 91.69 191 LYS A CA 1
ATOM 1525 C C . LYS A 1 191 ? -0.595 -0.299 -32.501 1.00 91.69 191 LYS A C 1
ATOM 1527 O O . LYS A 1 191 ? -0.207 -0.122 -33.649 1.00 91.69 191 LYS A O 1
ATOM 1532 N N . MET A 1 192 ? 0.218 -0.676 -31.516 1.00 88.94 192 MET A N 1
ATOM 1533 C CA . MET A 1 192 ? 1.637 -1.007 -31.685 1.00 88.94 192 MET A CA 1
ATOM 1534 C C . MET A 1 192 ? 2.006 -2.204 -30.841 1.00 88.94 192 MET A C 1
ATOM 1536 O O . MET A 1 192 ? 1.513 -2.327 -29.726 1.00 88.94 192 MET A O 1
ATOM 1540 N N . GLU A 1 193 ? 2.895 -3.050 -31.349 1.00 91.44 193 GLU A N 1
ATOM 1541 C CA . GLU A 1 193 ? 3.302 -4.279 -30.668 1.00 91.44 193 GLU A CA 1
ATOM 1542 C C . GLU A 1 193 ? 3.824 -4.009 -29.250 1.00 91.44 193 GLU A C 1
ATOM 1544 O O . GLU A 1 193 ? 3.426 -4.699 -28.314 1.00 91.44 193 GLU A O 1
ATOM 1549 N N . SER A 1 194 ? 4.629 -2.959 -29.068 1.00 95.75 194 SER A N 1
ATOM 1550 C CA . SER A 1 194 ? 5.231 -2.596 -27.782 1.00 95.75 194 SER A CA 1
ATOM 1551 C C . SER A 1 194 ? 5.374 -1.076 -27.623 1.00 95.75 194 SER A C 1
ATOM 1553 O O . SER A 1 194 ? 4.978 -0.294 -28.493 1.00 95.75 194 SER A O 1
ATOM 1555 N N . SER A 1 195 ? 5.954 -0.653 -26.505 1.00 97.81 195 SER A N 1
ATOM 1556 C CA . SER A 1 195 ? 6.282 0.732 -26.187 1.00 97.81 195 SER A CA 1
ATOM 1557 C C . SER A 1 195 ? 7.592 0.827 -25.405 1.00 97.81 195 SER A C 1
ATOM 1559 O O . SER A 1 195 ? 8.033 -0.149 -24.804 1.00 97.81 195 SER A O 1
ATOM 1561 N N . VAL A 1 196 ? 8.207 2.014 -25.369 1.00 98.25 196 VAL A N 1
ATOM 1562 C CA . VAL A 1 196 ? 9.404 2.274 -24.541 1.00 98.25 196 VAL A CA 1
ATOM 1563 C C . VAL A 1 196 ? 9.161 1.853 -23.087 1.00 98.25 196 VAL A C 1
ATOM 1565 O O . VAL A 1 196 ? 9.994 1.175 -22.494 1.00 98.25 196 VAL A O 1
ATOM 1568 N N . ASN A 1 197 ? 8.001 2.221 -22.536 1.00 97.94 197 ASN A N 1
ATOM 1569 C CA . ASN A 1 197 ? 7.561 1.817 -21.205 1.00 97.94 197 ASN A CA 1
ATOM 1570 C C . ASN A 1 197 ? 7.616 0.293 -21.009 1.00 97.94 197 ASN A C 1
ATOM 1572 O O . ASN A 1 197 ? 8.228 -0.172 -20.054 1.00 97.94 197 ASN A O 1
ATOM 1576 N N . GLU A 1 198 ? 7.003 -0.487 -21.898 1.00 97.94 198 GLU A N 1
ATOM 1577 C CA . GLU A 1 198 ? 6.933 -1.951 -21.763 1.00 97.94 198 GLU A CA 1
ATOM 1578 C C . GLU A 1 198 ? 8.306 -2.605 -21.894 1.00 97.94 198 GLU A C 1
ATOM 1580 O O . GLU A 1 198 ? 8.680 -3.404 -21.042 1.00 97.94 198 GLU A O 1
ATOM 1585 N N . LEU A 1 199 ? 9.113 -2.185 -22.874 1.00 98.38 199 LEU A N 1
ATOM 1586 C CA . LEU A 1 199 ? 10.473 -2.708 -23.057 1.00 98.38 199 LEU A CA 1
ATOM 1587 C C . LEU A 1 199 ? 11.351 -2.524 -21.808 1.00 98.38 199 LEU A C 1
ATOM 1589 O O . LEU A 1 199 ? 12.189 -3.370 -21.508 1.00 98.38 199 LEU A O 1
ATOM 1593 N N . ILE A 1 200 ? 11.149 -1.437 -21.060 1.00 98.56 200 ILE A N 1
ATOM 1594 C CA . ILE A 1 200 ? 11.860 -1.188 -19.801 1.00 98.56 200 ILE A CA 1
ATOM 1595 C C . ILE A 1 200 ? 11.205 -1.963 -18.649 1.00 98.56 200 ILE A C 1
ATOM 1597 O O . ILE A 1 200 ? 11.876 -2.678 -17.901 1.00 98.56 200 ILE A O 1
ATOM 1601 N N . THR A 1 201 ? 9.892 -1.806 -18.472 1.00 98.25 201 THR A N 1
ATOM 1602 C CA . THR A 1 201 ? 9.181 -2.299 -17.286 1.00 98.25 201 THR A CA 1
ATOM 1603 C C . THR A 1 201 ? 9.018 -3.813 -17.261 1.00 98.25 201 THR A C 1
ATOM 1605 O O . THR A 1 201 ? 9.027 -4.373 -16.170 1.00 98.25 201 THR A O 1
ATOM 1608 N N . ASP A 1 202 ? 8.980 -4.498 -18.406 1.00 97.75 202 ASP A N 1
ATOM 1609 C CA . ASP A 1 202 ? 8.893 -5.962 -18.463 1.00 97.75 202 ASP A CA 1
ATOM 1610 C C . ASP A 1 202 ? 10.123 -6.638 -17.845 1.00 97.75 202 ASP A C 1
ATOM 1612 O O . ASP A 1 202 ? 10.004 -7.641 -17.136 1.00 97.75 202 ASP A O 1
ATOM 1616 N N . VAL A 1 203 ? 11.316 -6.085 -18.083 1.00 98.19 203 VAL A N 1
ATOM 1617 C CA . VAL A 1 203 ? 12.559 -6.581 -17.476 1.00 98.19 203 VAL A CA 1
ATOM 1618 C C . VAL A 1 203 ? 12.579 -6.256 -15.986 1.00 98.19 203 VAL A C 1
ATOM 1620 O O . VAL A 1 203 ? 12.799 -7.141 -15.157 1.00 98.19 203 VAL A O 1
ATOM 1623 N N . VAL A 1 204 ? 12.274 -5.008 -15.622 1.00 98.06 204 VAL A N 1
ATOM 1624 C CA . VAL A 1 204 ? 12.248 -4.570 -14.218 1.00 98.06 204 VAL A CA 1
ATOM 1625 C C . VAL A 1 204 ? 11.256 -5.401 -13.396 1.00 98.06 204 VAL A C 1
ATOM 1627 O O . VAL A 1 204 ? 11.588 -5.844 -12.296 1.00 98.06 204 VAL A O 1
ATOM 1630 N N . GLN A 1 205 ? 10.071 -5.689 -13.938 1.00 97.50 205 GLN A N 1
ATOM 1631 C CA . GLN A 1 205 ? 9.034 -6.478 -13.277 1.00 97.50 205 GLN A CA 1
ATOM 1632 C C . GLN A 1 205 ? 9.504 -7.903 -12.969 1.00 97.50 205 GLN A C 1
ATOM 1634 O O . GLN A 1 205 ? 9.254 -8.393 -11.869 1.00 97.50 205 GLN A O 1
ATOM 1639 N N . LYS A 1 206 ? 10.220 -8.558 -13.894 1.00 96.50 206 LYS A N 1
ATOM 1640 C CA . LYS A 1 206 ? 10.763 -9.917 -13.698 1.00 96.50 206 LYS A CA 1
ATOM 1641 C C . LYS A 1 206 ? 11.824 -9.981 -12.602 1.00 96.50 206 LYS A C 1
ATOM 1643 O O . LYS A 1 206 ? 11.978 -11.022 -11.968 1.00 96.50 206 LYS A O 1
ATOM 1648 N N . ARG A 1 207 ? 12.568 -8.891 -12.394 1.00 96.31 207 ARG A N 1
ATOM 1649 C CA . ARG A 1 207 ? 13.691 -8.839 -11.447 1.00 96.31 207 ARG A CA 1
ATOM 1650 C C . ARG A 1 207 ? 13.248 -8.377 -10.062 1.00 96.31 207 ARG A C 1
ATOM 1652 O O . ARG A 1 207 ? 13.625 -9.003 -9.077 1.00 96.31 207 ARG A O 1
ATOM 1659 N N . ILE A 1 208 ? 12.449 -7.311 -9.979 1.00 95.50 208 ILE A N 1
ATOM 1660 C CA . ILE A 1 208 ? 12.106 -6.660 -8.704 1.00 95.50 208 ILE A CA 1
ATOM 1661 C C . ILE A 1 208 ? 10.795 -7.174 -8.097 1.00 95.50 208 ILE A C 1
ATOM 1663 O O . ILE A 1 208 ? 10.635 -7.133 -6.876 1.00 95.50 208 ILE A O 1
ATOM 1667 N N . LEU A 1 209 ? 9.897 -7.727 -8.922 1.00 96.38 209 LEU A N 1
ATOM 1668 C CA . LEU A 1 209 ? 8.607 -8.281 -8.499 1.00 96.38 209 LEU A CA 1
ATOM 1669 C C . LEU A 1 209 ? 7.784 -7.259 -7.695 1.00 96.38 209 LEU A C 1
ATOM 1671 O O . LEU A 1 209 ? 7.615 -7.379 -6.483 1.00 96.38 209 LEU A O 1
ATOM 1675 N N . ALA A 1 210 ? 7.286 -6.230 -8.377 1.00 97.62 210 ALA A N 1
ATOM 1676 C CA . ALA A 1 210 ? 6.347 -5.265 -7.808 1.00 97.62 210 ALA A CA 1
ATOM 1677 C C . ALA A 1 210 ? 4.896 -5.667 -8.106 1.00 97.62 210 ALA A C 1
ATOM 1679 O O . ALA A 1 210 ? 4.635 -6.395 -9.062 1.00 97.62 210 ALA A O 1
ATOM 1680 N N . ASP A 1 211 ? 3.935 -5.177 -7.326 1.00 97.44 211 ASP A N 1
ATOM 1681 C CA . ASP A 1 211 ? 2.516 -5.367 -7.660 1.00 97.44 211 ASP A CA 1
ATOM 1682 C C . ASP A 1 211 ? 2.131 -4.542 -8.900 1.00 97.44 211 ASP A C 1
ATOM 1684 O O . ASP A 1 211 ? 1.257 -4.928 -9.677 1.00 97.44 211 ASP A O 1
ATOM 1688 N N . LYS A 1 212 ? 2.776 -3.383 -9.083 1.00 97.62 212 LYS A N 1
ATOM 1689 C CA . LYS A 1 212 ? 2.568 -2.485 -10.222 1.00 97.62 212 LYS A CA 1
ATOM 1690 C C . LYS A 1 212 ? 3.788 -1.595 -10.436 1.00 97.62 212 LYS A C 1
ATOM 1692 O O . LYS A 1 212 ? 4.400 -1.158 -9.467 1.00 97.62 212 LYS A O 1
ATOM 1697 N N . ILE A 1 213 ? 4.074 -1.255 -11.691 1.00 98.38 213 ILE A N 1
ATOM 1698 C CA . ILE A 1 213 ? 5.079 -0.251 -12.058 1.00 98.38 213 ILE A CA 1
ATOM 1699 C C . ILE A 1 213 ? 4.387 0.918 -12.761 1.00 98.38 213 ILE A C 1
ATOM 1701 O O . ILE A 1 213 ? 3.569 0.718 -13.661 1.00 98.38 213 ILE A O 1
ATOM 1705 N N . ILE A 1 214 ? 4.690 2.142 -12.335 1.00 98.31 214 ILE A N 1
ATOM 1706 C CA . ILE A 1 214 ? 4.218 3.380 -12.959 1.00 98.31 214 ILE A CA 1
ATOM 1707 C C . ILE A 1 214 ? 5.408 4.051 -13.640 1.00 98.31 214 ILE A C 1
ATOM 1709 O O . ILE A 1 214 ? 6.378 4.417 -12.984 1.00 98.31 214 ILE A O 1
ATOM 1713 N N . PHE A 1 215 ? 5.321 4.223 -14.957 1.00 98.38 215 PHE A N 1
ATOM 1714 C CA . PHE A 1 215 ? 6.330 4.906 -15.762 1.00 98.38 215 PHE A CA 1
ATOM 1715 C C . PHE A 1 215 ? 5.986 6.389 -15.921 1.00 98.38 215 PHE A C 1
ATOM 1717 O O . PHE A 1 215 ? 4.877 6.733 -16.334 1.00 98.38 215 PHE A O 1
ATOM 1724 N N . SER A 1 216 ? 6.953 7.261 -15.649 1.00 98.12 216 SER A N 1
ATOM 1725 C CA . SER A 1 216 ? 6.865 8.703 -15.877 1.00 98.12 216 SER A CA 1
ATOM 1726 C C . SER A 1 216 ? 8.124 9.195 -16.580 1.00 98.12 216 SER A C 1
ATOM 1728 O O . SER A 1 216 ? 9.228 8.818 -16.204 1.00 98.12 216 SER A O 1
ATOM 1730 N N . ALA A 1 217 ? 7.985 10.044 -17.594 1.00 97.62 217 ALA A N 1
ATOM 1731 C CA . ALA A 1 217 ? 9.115 10.600 -18.334 1.00 97.62 217 ALA A CA 1
ATOM 1732 C C . ALA A 1 217 ? 9.068 12.127 -18.367 1.00 97.62 217 ALA A C 1
ATOM 1734 O O . ALA A 1 217 ? 7.999 12.738 -18.318 1.00 97.62 217 ALA A O 1
ATOM 1735 N N . SER A 1 218 ? 10.241 12.752 -18.493 1.00 96.81 218 SER A N 1
ATOM 1736 C CA . SER A 1 218 ? 10.356 14.205 -18.648 1.00 96.81 218 SER A CA 1
ATOM 1737 C C . SER A 1 218 ? 9.991 14.611 -20.080 1.00 96.81 218 SER A C 1
ATOM 1739 O O . SER A 1 218 ? 10.844 14.796 -20.952 1.00 96.81 218 SER A O 1
ATOM 1741 N N . GLY A 1 219 ? 8.684 14.655 -20.339 1.00 95.06 219 GLY A N 1
ATOM 1742 C CA . GLY A 1 219 ? 8.069 14.907 -21.640 1.00 95.06 219 GLY A CA 1
ATOM 1743 C C . GLY A 1 219 ? 7.855 13.643 -22.481 1.00 95.06 219 GLY A C 1
ATOM 1744 O O . GLY A 1 219 ? 8.068 12.518 -22.028 1.00 95.06 219 GLY A O 1
ATOM 1745 N N . ARG A 1 220 ? 7.434 13.843 -23.732 1.00 95.69 220 ARG A N 1
ATOM 1746 C CA . ARG A 1 220 ? 7.068 12.783 -24.674 1.00 95.69 220 ARG A CA 1
ATOM 1747 C C . ARG A 1 220 ? 7.533 13.122 -26.087 1.00 95.69 220 ARG A C 1
ATOM 1749 O O . ARG A 1 220 ? 7.608 14.293 -26.448 1.00 95.69 220 ARG A O 1
ATOM 1756 N N . GLU A 1 221 ? 7.874 12.100 -26.858 1.00 96.12 221 GLU A N 1
ATOM 1757 C CA . GLU A 1 221 ? 8.083 12.183 -28.304 1.00 96.12 221 GLU A CA 1
ATOM 1758 C C . GLU A 1 221 ? 6.968 11.450 -29.048 1.00 96.12 221 GLU A C 1
ATOM 1760 O O . GLU A 1 221 ? 6.359 10.518 -28.511 1.00 96.12 221 GLU A O 1
ATOM 1765 N N . ASP A 1 222 ? 6.715 11.865 -30.286 1.00 96.69 222 ASP A N 1
ATOM 1766 C CA . ASP A 1 222 ? 5.804 11.148 -31.169 1.00 96.69 222 ASP A CA 1
ATOM 1767 C C . ASP A 1 222 ? 6.392 9.800 -31.601 1.00 96.69 222 ASP A C 1
ATOM 1769 O O . ASP A 1 222 ? 7.589 9.517 -31.468 1.00 96.69 222 ASP A O 1
ATOM 1773 N N . VAL A 1 223 ? 5.516 8.930 -32.094 1.00 96.06 223 VAL A N 1
ATOM 1774 C CA . VAL A 1 223 ? 5.843 7.562 -32.520 1.00 96.06 223 VAL A CA 1
ATOM 1775 C C . VAL A 1 223 ? 6.992 7.545 -33.523 1.00 96.06 223 VAL A C 1
ATOM 1777 O O . VAL A 1 223 ? 7.930 6.762 -33.375 1.00 96.06 223 VAL A O 1
ATOM 1780 N N . ASP A 1 224 ? 6.931 8.426 -34.510 1.00 96.50 224 ASP A N 1
ATOM 1781 C CA . ASP A 1 224 ? 7.866 8.502 -35.623 1.00 96.50 224 ASP A CA 1
ATOM 1782 C C . ASP A 1 224 ? 9.130 9.300 -35.295 1.00 96.50 224 ASP A C 1
ATOM 1784 O O . ASP A 1 224 ? 10.028 9.399 -36.131 1.00 96.50 224 ASP A O 1
ATOM 1788 N N . VAL A 1 225 ? 9.258 9.813 -34.069 1.00 97.88 225 VAL A N 1
ATOM 1789 C CA . VAL A 1 225 ? 10.414 10.580 -33.598 1.00 97.88 225 VAL A CA 1
ATOM 1790 C C . VAL A 1 225 ? 11.381 9.686 -32.817 1.00 97.88 225 VAL A C 1
ATOM 1792 O O . VAL A 1 225 ? 10.989 8.944 -31.914 1.00 97.88 225 VAL A O 1
ATOM 1795 N N . LYS A 1 226 ? 12.676 9.791 -33.146 1.00 97.88 226 LYS A N 1
ATOM 1796 C CA . LYS A 1 226 ? 13.773 9.147 -32.404 1.00 97.88 226 LYS A CA 1
ATOM 1797 C C . LYS A 1 226 ? 14.214 10.012 -31.221 1.00 97.88 226 LYS A C 1
ATOM 1799 O O . LYS A 1 226 ? 14.272 11.233 -31.342 1.00 97.88 226 LYS A O 1
ATOM 1804 N N . MET A 1 227 ? 14.623 9.376 -30.124 1.00 98.12 227 MET A N 1
ATOM 1805 C CA . MET A 1 227 ? 15.209 10.036 -28.950 1.00 98.12 227 MET A CA 1
ATOM 1806 C C . MET A 1 227 ? 16.689 9.654 -28.831 1.00 98.12 227 MET A C 1
ATOM 1808 O O . MET A 1 227 ? 17.030 8.575 -28.350 1.00 98.12 227 MET A O 1
ATOM 1812 N N . LEU A 1 228 ? 17.578 10.525 -29.307 1.00 97.19 228 LEU A N 1
ATOM 1813 C CA . LEU A 1 228 ? 19.024 10.273 -29.397 1.00 97.19 228 LEU A CA 1
ATOM 1814 C C . LEU A 1 228 ? 19.807 11.046 -28.314 1.00 97.19 228 LEU A C 1
ATOM 1816 O O . LEU A 1 228 ? 19.231 11.474 -27.314 1.00 97.19 228 LEU A O 1
ATOM 1820 N N . GLY A 1 229 ? 21.125 11.194 -28.489 1.00 96.88 229 GLY A N 1
ATOM 1821 C CA . GLY A 1 229 ? 21.999 11.891 -27.538 1.00 96.88 229 GLY A CA 1
ATOM 1822 C C . GLY A 1 229 ? 21.989 11.229 -26.160 1.00 96.88 229 GLY A C 1
ATOM 1823 O O . GLY A 1 229 ? 21.967 10.000 -26.061 1.00 96.88 229 GLY A O 1
ATOM 1824 N N . ASP A 1 230 ? 21.922 12.042 -25.108 1.00 96.88 230 ASP A N 1
ATOM 1825 C CA . ASP A 1 230 ? 21.879 11.572 -23.715 1.00 96.88 230 ASP A CA 1
ATOM 1826 C C . ASP A 1 230 ? 20.557 10.884 -23.334 1.00 96.88 230 ASP A C 1
ATOM 1828 O O . ASP A 1 230 ? 20.404 10.405 -22.212 1.00 96.88 230 ASP A O 1
ATOM 1832 N N . GLY A 1 231 ? 19.578 10.845 -24.241 1.00 97.81 231 GLY A N 1
ATOM 1833 C CA . GLY A 1 231 ? 18.275 10.237 -23.992 1.00 97.81 231 GLY A CA 1
ATOM 1834 C C . GLY A 1 231 ? 17.360 11.093 -23.114 1.00 97.81 231 GLY A C 1
ATOM 1835 O O . GLY A 1 231 ? 17.743 12.157 -22.611 1.00 97.81 231 GLY A O 1
ATOM 1836 N N . ARG A 1 232 ? 16.119 10.634 -22.942 1.00 98.31 232 ARG A N 1
ATOM 1837 C CA . ARG A 1 232 ? 15.093 11.301 -22.133 1.00 98.31 232 ARG A CA 1
ATOM 1838 C C . ARG A 1 232 ? 15.081 10.737 -20.707 1.00 98.31 232 ARG A C 1
ATOM 1840 O O . ARG A 1 232 ? 15.030 9.516 -20.567 1.00 98.31 232 ARG A O 1
ATOM 1847 N N . PRO A 1 233 ? 15.078 11.585 -19.660 1.00 98.50 233 PRO A N 1
ATOM 1848 C CA . PRO A 1 233 ? 14.895 11.133 -18.284 1.00 98.50 233 PRO A CA 1
ATOM 1849 C C . PRO A 1 233 ? 13.551 10.434 -18.075 1.00 98.50 233 PRO A C 1
ATOM 1851 O O . PRO A 1 233 ? 12.521 10.919 -18.555 1.00 98.50 233 PRO A O 1
ATOM 1854 N N . PHE A 1 234 ? 13.560 9.358 -17.297 1.00 98.62 234 PHE A N 1
ATOM 1855 C CA . PHE A 1 234 ? 12.363 8.680 -16.816 1.00 98.62 234 PHE A CA 1
ATOM 1856 C C . PHE A 1 234 ? 12.525 8.217 -15.365 1.00 98.62 234 PHE A C 1
ATOM 1858 O O . PHE A 1 234 ? 13.639 8.092 -14.857 1.00 98.62 234 PHE A O 1
ATOM 1865 N N . VAL A 1 235 ? 11.390 7.965 -14.723 1.00 98.62 235 VAL A N 1
ATOM 1866 C CA . VAL A 1 235 ? 11.253 7.392 -13.389 1.00 98.62 235 VAL A CA 1
ATOM 1867 C C . VAL A 1 235 ? 10.251 6.244 -13.450 1.00 98.62 235 VAL A C 1
ATOM 1869 O O . VAL A 1 235 ? 9.210 6.346 -14.105 1.00 98.62 235 VAL A O 1
ATOM 1872 N N . LEU A 1 236 ? 10.566 5.161 -12.752 1.00 98.62 236 LEU A N 1
ATOM 1873 C CA . LEU A 1 236 ? 9.667 4.059 -12.449 1.00 98.62 236 LEU A CA 1
ATOM 1874 C C . LEU A 1 236 ? 9.312 4.130 -10.967 1.00 98.62 236 LEU A C 1
ATOM 1876 O O . LEU A 1 236 ? 10.206 4.070 -10.130 1.00 98.62 236 LEU A O 1
ATOM 1880 N N . GLU A 1 237 ? 8.028 4.217 -10.643 1.00 98.56 237 GLU A N 1
ATOM 1881 C CA . GLU A 1 237 ? 7.518 3.991 -9.289 1.00 98.56 237 GLU A CA 1
ATOM 1882 C C . GLU A 1 237 ? 7.020 2.544 -9.201 1.00 98.56 237 GLU A C 1
ATOM 1884 O O . GLU A 1 237 ? 6.025 2.168 -9.826 1.00 98.56 237 GLU A O 1
ATOM 1889 N N . LEU A 1 238 ? 7.745 1.717 -8.453 1.00 98.50 238 LEU A N 1
ATOM 1890 C CA . LEU A 1 238 ? 7.430 0.317 -8.215 1.00 98.50 238 LEU A CA 1
ATOM 1891 C C . LEU A 1 238 ? 6.628 0.210 -6.920 1.00 98.50 238 LEU A C 1
ATOM 1893 O O . LEU A 1 238 ? 7.156 0.419 -5.829 1.00 98.50 238 LEU A O 1
ATOM 1897 N N . LEU A 1 239 ? 5.346 -0.123 -7.038 1.00 98.31 239 LEU A N 1
ATOM 1898 C CA . LEU A 1 239 ? 4.440 -0.265 -5.907 1.00 98.31 239 LEU A CA 1
ATOM 1899 C C . LEU A 1 239 ? 4.571 -1.652 -5.283 1.00 98.31 239 LEU A C 1
ATOM 1901 O O . LEU A 1 239 ? 4.440 -2.664 -5.972 1.00 98.31 239 LEU A O 1
ATOM 1905 N N . ASN A 1 240 ? 4.761 -1.677 -3.965 1.00 98.12 240 ASN A N 1
ATOM 1906 C CA . ASN A 1 240 ? 4.853 -2.892 -3.164 1.00 98.12 240 ASN A CA 1
ATOM 1907 C C . ASN A 1 240 ? 5.869 -3.938 -3.697 1.00 98.12 240 ASN A C 1
ATOM 1909 O O . ASN A 1 240 ? 5.493 -5.083 -3.962 1.00 98.12 240 ASN A O 1
ATOM 1913 N N . PRO A 1 241 ? 7.146 -3.563 -3.912 1.00 97.94 241 PRO A N 1
ATOM 1914 C CA . PRO A 1 241 ? 8.167 -4.498 -4.384 1.00 97.94 241 PRO A CA 1
ATOM 1915 C C . PRO A 1 241 ? 8.462 -5.570 -3.331 1.00 97.94 241 PRO A C 1
ATOM 1917 O O . PRO A 1 241 ? 8.446 -5.292 -2.133 1.00 97.94 241 PRO A O 1
ATOM 1920 N N . ARG A 1 242 ? 8.828 -6.791 -3.740 1.00 97.25 242 ARG A N 1
ATOM 1921 C CA . ARG A 1 242 ? 9.211 -7.838 -2.769 1.00 97.25 242 ARG A CA 1
ATOM 1922 C C . ARG A 1 242 ? 10.560 -7.590 -2.087 1.00 97.25 242 ARG A C 1
ATOM 1924 O O . ARG A 1 242 ? 10.837 -8.212 -1.066 1.00 97.25 242 ARG A O 1
ATOM 1931 N N . ARG A 1 243 ? 11.385 -6.667 -2.593 1.00 95.75 243 ARG A N 1
ATOM 1932 C CA . ARG A 1 243 ? 12.669 -6.262 -1.993 1.00 95.75 243 ARG A CA 1
ATOM 1933 C C . ARG A 1 243 ? 12.967 -4.786 -2.266 1.00 95.75 243 ARG A C 1
ATOM 1935 O O . ARG A 1 243 ? 12.834 -4.352 -3.409 1.00 95.75 243 ARG A O 1
ATOM 1942 N N . LEU A 1 244 ? 13.439 -4.067 -1.244 1.00 95.19 244 LEU A N 1
ATOM 1943 C CA . LEU A 1 244 ? 13.844 -2.655 -1.337 1.00 95.19 244 LEU A CA 1
ATOM 1944 C C . LEU A 1 244 ? 15.355 -2.435 -1.443 1.00 95.19 244 LEU A C 1
ATOM 1946 O O . LEU A 1 244 ? 15.782 -1.464 -2.056 1.00 95.19 244 LEU A O 1
ATOM 1950 N N . GLU A 1 245 ? 16.164 -3.327 -0.876 1.00 94.44 245 GLU A N 1
ATOM 1951 C CA . GLU A 1 245 ? 17.623 -3.200 -0.903 1.00 94.44 245 GLU A CA 1
ATOM 1952 C C . GLU A 1 245 ? 18.181 -3.789 -2.209 1.00 94.44 245 GLU A C 1
ATOM 1954 O O . GLU A 1 245 ? 18.032 -4.987 -2.473 1.00 94.44 245 GLU A O 1
ATOM 1959 N N . TRP A 1 246 ? 18.793 -2.925 -3.022 1.00 96.25 246 TRP A N 1
ATOM 1960 C CA . TRP A 1 246 ? 19.408 -3.241 -4.312 1.00 96.25 246 TRP A CA 1
ATOM 1961 C C . TRP A 1 246 ? 20.779 -2.575 -4.394 1.00 96.25 246 TRP A C 1
ATOM 1963 O O . TRP A 1 246 ? 20.886 -1.384 -4.103 1.00 96.25 246 TRP A O 1
ATOM 1973 N N . SER A 1 247 ? 21.812 -3.326 -4.779 1.00 97.31 247 SER A N 1
ATOM 1974 C CA . SER A 1 247 ? 23.141 -2.749 -5.016 1.00 97.31 247 SER A CA 1
ATOM 1975 C C . SER A 1 247 ? 23.238 -2.101 -6.400 1.00 97.31 247 SER A C 1
ATOM 1977 O O . SER A 1 247 ? 22.485 -2.447 -7.316 1.00 97.31 247 SER A O 1
ATOM 1979 N N . ASP A 1 248 ? 24.202 -1.195 -6.577 1.00 97.31 248 ASP A N 1
ATOM 1980 C CA . ASP A 1 248 ? 24.461 -0.555 -7.872 1.00 97.31 248 ASP A CA 1
ATOM 1981 C C . ASP A 1 248 ? 24.788 -1.592 -8.959 1.00 97.31 248 ASP A C 1
ATOM 1983 O O . ASP A 1 248 ? 24.368 -1.450 -10.107 1.00 97.31 248 ASP A O 1
ATOM 1987 N N . GLU A 1 249 ? 25.471 -2.686 -8.607 1.00 98.12 249 GLU A N 1
ATOM 1988 C CA . GLU A 1 249 ? 25.762 -3.790 -9.526 1.00 98.12 249 GLU A CA 1
ATOM 1989 C C . GLU A 1 249 ? 24.497 -4.541 -9.950 1.00 98.12 249 GLU A C 1
ATOM 1991 O O . GLU A 1 249 ? 24.356 -4.898 -11.121 1.00 98.12 249 GLU A O 1
ATOM 1996 N N . GLU A 1 250 ? 23.561 -4.774 -9.024 1.00 98.19 250 GLU A N 1
ATOM 1997 C CA . GLU A 1 250 ? 22.286 -5.419 -9.345 1.00 98.19 250 GLU A CA 1
ATOM 1998 C C . GLU A 1 250 ? 21.438 -4.538 -10.268 1.00 98.19 250 GLU A C 1
ATOM 2000 O O . GLU A 1 250 ? 20.867 -5.042 -11.236 1.00 98.19 250 GLU A O 1
ATOM 2005 N N . ILE A 1 251 ? 21.383 -3.227 -10.010 1.00 98.50 251 ILE A N 1
ATOM 2006 C CA . ILE A 1 251 ? 20.662 -2.279 -10.869 1.00 98.50 251 ILE A CA 1
ATOM 2007 C C . ILE A 1 251 ? 21.322 -2.173 -12.245 1.00 98.50 251 ILE A C 1
ATOM 2009 O O . ILE A 1 251 ? 20.631 -2.208 -13.265 1.00 98.50 251 ILE A O 1
ATOM 2013 N N . LYS A 1 252 ? 22.655 -2.131 -12.303 1.00 98.44 252 LYS A N 1
ATOM 2014 C CA . LYS A 1 252 ? 23.392 -2.145 -13.568 1.00 98.44 252 LYS A CA 1
ATOM 2015 C C . LYS A 1 252 ? 23.130 -3.421 -14.369 1.00 98.44 252 LYS A C 1
ATOM 2017 O O . LYS A 1 252 ? 22.958 -3.353 -15.582 1.00 98.44 252 LYS A O 1
ATOM 2022 N N . ALA A 1 253 ? 23.027 -4.576 -13.713 1.00 98.56 253 ALA A N 1
ATOM 2023 C CA . ALA A 1 253 ? 22.666 -5.819 -14.389 1.00 98.56 253 ALA A CA 1
ATOM 2024 C C . ALA A 1 253 ? 21.253 -5.762 -15.003 1.00 98.56 253 ALA A C 1
ATOM 2026 O O . ALA A 1 253 ? 21.041 -6.312 -16.083 1.00 98.56 253 ALA A O 1
ATOM 2027 N N . ILE A 1 254 ? 20.301 -5.079 -14.352 1.00 98.50 254 ILE A N 1
ATOM 2028 C CA . ILE A 1 254 ? 18.963 -4.825 -14.913 1.00 98.50 254 ILE A CA 1
ATOM 2029 C C . ILE A 1 254 ? 19.058 -3.902 -16.134 1.00 98.50 254 ILE A C 1
ATOM 2031 O O . ILE A 1 254 ? 18.447 -4.195 -17.159 1.00 98.50 254 ILE A O 1
ATOM 2035 N N . GLU A 1 255 ? 19.840 -2.821 -16.061 1.00 98.62 255 GLU A N 1
ATOM 2036 C CA . GLU A 1 255 ? 20.086 -1.932 -17.207 1.00 98.62 255 GLU A CA 1
ATOM 2037 C C . GLU A 1 255 ? 20.662 -2.698 -18.407 1.00 98.62 255 GLU A C 1
ATOM 2039 O O . GLU A 1 255 ? 20.173 -2.572 -19.531 1.00 98.62 255 GLU A O 1
ATOM 2044 N N . GLU A 1 256 ? 21.674 -3.535 -18.175 1.00 98.62 256 GLU A N 1
ATOM 2045 C CA . GLU A 1 256 ? 22.278 -4.366 -19.214 1.00 98.62 256 GLU A CA 1
ATOM 2046 C C . GLU A 1 256 ? 21.292 -5.383 -19.800 1.00 98.62 256 GLU A C 1
ATOM 2048 O O . GLU A 1 256 ? 21.339 -5.655 -20.999 1.00 98.62 256 GLU A O 1
ATOM 2053 N N . GLU A 1 257 ? 20.404 -5.952 -18.984 1.00 98.56 257 GLU A N 1
ATOM 2054 C CA . GLU A 1 257 ? 19.357 -6.863 -19.451 1.00 98.56 257 GLU A CA 1
ATOM 2055 C C . GLU A 1 257 ? 18.327 -6.136 -20.324 1.00 98.56 257 GLU A C 1
ATOM 2057 O O . GLU A 1 257 ? 17.990 -6.642 -21.394 1.00 98.56 257 GLU A O 1
ATOM 2062 N N . ILE A 1 258 ? 17.902 -4.925 -19.939 1.00 98.44 258 ILE A N 1
ATOM 2063 C CA . ILE A 1 258 ? 17.037 -4.075 -20.774 1.00 98.44 258 ILE A CA 1
ATOM 2064 C C . ILE A 1 258 ? 17.704 -3.838 -22.131 1.00 98.44 258 ILE A C 1
ATOM 2066 O O . ILE A 1 258 ? 17.098 -4.102 -23.169 1.00 98.44 258 ILE A O 1
ATOM 2070 N N . ASN A 1 259 ? 18.975 -3.431 -22.130 1.00 98.50 259 ASN A N 1
ATOM 2071 C CA . ASN A 1 259 ? 19.732 -3.141 -23.349 1.00 98.50 259 ASN A CA 1
ATOM 2072 C C . ASN A 1 259 ? 19.979 -4.368 -24.239 1.00 98.50 259 ASN A C 1
ATOM 2074 O O . ASN A 1 259 ? 20.150 -4.218 -25.442 1.00 98.50 259 ASN A O 1
ATOM 2078 N N . LYS A 1 260 ? 20.000 -5.579 -23.673 1.00 98.19 260 LYS A N 1
ATOM 2079 C CA . LYS A 1 260 ? 20.111 -6.835 -24.438 1.00 98.19 260 LYS A CA 1
ATOM 2080 C C . LYS A 1 260 ? 18.760 -7.347 -24.941 1.00 98.19 260 LYS A C 1
ATOM 2082 O O . LYS A 1 260 ? 18.732 -8.196 -25.826 1.00 98.19 260 LYS A O 1
ATOM 2087 N N . SER A 1 261 ? 17.653 -6.880 -24.361 1.00 96.81 261 SER A N 1
ATOM 2088 C CA . SER A 1 261 ? 16.305 -7.370 -24.676 1.00 96.81 261 SER A CA 1
ATOM 2089 C C . SER A 1 261 ? 15.716 -6.782 -25.961 1.00 96.81 261 SER A C 1
ATOM 2091 O O . SER A 1 261 ? 14.791 -7.364 -26.528 1.00 96.81 261 SER A O 1
ATOM 2093 N N . SER A 1 262 ? 16.225 -5.637 -26.427 1.00 95.00 262 SER A N 1
ATOM 2094 C CA . SER A 1 262 ? 15.712 -4.948 -27.610 1.00 95.00 262 SER A CA 1
ATOM 2095 C C . SER A 1 262 ? 16.739 -3.985 -28.196 1.00 95.00 262 SER A C 1
ATOM 2097 O O . SER A 1 262 ? 17.348 -3.216 -27.462 1.00 95.00 262 SER A O 1
ATOM 2099 N N . ASP A 1 263 ? 16.827 -3.934 -29.526 1.00 96.88 263 ASP A N 1
ATOM 2100 C CA . ASP A 1 263 ? 17.613 -2.923 -30.249 1.00 96.88 263 ASP A CA 1
ATOM 2101 C C . ASP A 1 263 ? 16.821 -1.619 -30.502 1.00 96.88 263 ASP A C 1
ATOM 2103 O O . ASP A 1 263 ? 17.331 -0.660 -31.088 1.00 96.88 263 ASP A O 1
ATOM 2107 N N . LEU A 1 264 ? 15.542 -1.559 -30.099 1.00 98.00 264 LEU A N 1
ATOM 2108 C CA . LEU A 1 264 ? 14.669 -0.404 -30.356 1.00 98.00 264 LEU A CA 1
ATOM 2109 C C . LEU A 1 264 ? 14.915 0.752 -29.380 1.00 98.00 264 LEU A C 1
ATOM 2111 O O . LEU A 1 264 ? 14.589 1.903 -29.701 1.00 98.00 264 LEU A O 1
ATOM 2115 N N . ILE A 1 265 ? 15.471 0.454 -28.206 1.00 98.50 265 ILE A N 1
ATOM 2116 C CA . ILE A 1 265 ? 15.785 1.411 -27.145 1.00 98.50 265 ILE A CA 1
ATOM 2117 C C . ILE A 1 265 ? 17.156 1.113 -26.537 1.00 98.50 265 ILE A C 1
ATOM 2119 O O . ILE A 1 265 ? 17.696 0.028 -26.706 1.00 98.50 265 ILE A O 1
ATOM 2123 N N . ALA A 1 266 ? 17.695 2.069 -25.787 1.00 98.56 266 ALA A N 1
ATOM 2124 C CA . ALA A 1 266 ? 18.751 1.799 -24.817 1.00 98.56 266 ALA A CA 1
ATOM 2125 C C . ALA A 1 266 ? 18.493 2.604 -23.545 1.00 98.56 266 ALA A C 1
ATOM 2127 O O . ALA A 1 266 ? 18.086 3.760 -23.625 1.00 98.56 266 ALA A O 1
ATOM 2128 N N . VAL A 1 267 ? 18.744 2.018 -22.382 1.00 98.69 267 VAL A N 1
ATOM 2129 C CA . VAL A 1 267 ? 18.698 2.660 -21.070 1.00 98.69 267 VAL A CA 1
ATOM 2130 C C . VAL A 1 267 ? 20.116 2.926 -20.578 1.00 98.69 267 VAL A C 1
ATOM 2132 O O . VAL A 1 267 ? 21.028 2.137 -20.821 1.00 98.69 267 VAL A O 1
ATOM 2135 N N . LYS A 1 268 ? 20.296 4.066 -19.909 1.00 97.94 268 LYS A N 1
ATOM 2136 C CA . LYS A 1 268 ? 21.549 4.479 -19.272 1.00 97.94 268 LYS A CA 1
ATOM 2137 C C . LYS A 1 268 ? 21.276 5.121 -17.918 1.00 97.94 268 LYS A C 1
ATOM 2139 O O . LYS A 1 268 ? 20.250 5.792 -17.747 1.00 97.94 268 LYS A O 1
ATOM 2144 N N . ASN A 1 269 ? 22.261 5.035 -17.029 1.00 97.88 269 ASN A N 1
ATOM 2145 C CA . ASN A 1 269 ? 22.265 5.660 -15.705 1.00 97.88 269 ASN A CA 1
ATOM 2146 C C . ASN A 1 269 ? 21.058 5.249 -14.843 1.00 97.88 269 ASN A C 1
ATOM 2148 O O . ASN A 1 269 ? 20.525 6.082 -14.101 1.00 97.88 269 ASN A O 1
ATOM 2152 N N . LEU A 1 270 ? 20.610 3.997 -14.977 1.00 98.50 270 LEU A N 1
ATOM 2153 C CA . LEU A 1 270 ? 19.581 3.418 -14.130 1.00 98.50 270 LEU A CA 1
ATOM 2154 C C . LEU A 1 270 ? 20.102 3.336 -12.693 1.00 98.50 270 LEU A C 1
ATOM 2156 O O . LEU A 1 270 ? 21.181 2.805 -12.446 1.00 98.50 270 LEU A O 1
ATOM 2160 N N . GLN A 1 271 ? 19.341 3.872 -11.748 1.00 98.19 271 GLN A N 1
ATOM 2161 C CA . GLN A 1 271 ? 19.723 3.925 -10.338 1.00 98.19 271 GLN A CA 1
ATOM 2162 C C . GLN A 1 271 ? 18.489 3.971 -9.440 1.00 98.19 271 GLN A C 1
ATOM 2164 O O . GLN A 1 271 ? 17.421 4.415 -9.871 1.00 98.19 271 GLN A O 1
ATOM 2169 N N . VAL A 1 272 ? 18.637 3.551 -8.184 1.00 98.12 272 VAL A N 1
ATOM 2170 C CA . VAL A 1 272 ? 17.626 3.809 -7.151 1.00 98.12 272 VAL A CA 1
ATOM 2171 C C . VAL A 1 272 ? 17.643 5.300 -6.812 1.00 98.12 272 VAL A C 1
ATOM 2173 O O . VAL A 1 272 ? 18.708 5.875 -6.600 1.00 98.12 272 VAL A O 1
ATOM 2176 N N . ILE A 1 273 ? 16.471 5.930 -6.762 1.00 97.12 273 ILE A N 1
ATOM 2177 C CA . ILE A 1 273 ? 16.319 7.350 -6.412 1.00 97.12 273 ILE A CA 1
ATOM 2178 C C . ILE A 1 273 ? 15.332 7.528 -5.256 1.00 97.12 273 ILE A C 1
ATOM 2180 O O . ILE A 1 273 ? 14.536 6.638 -4.956 1.00 97.12 273 ILE A O 1
ATOM 2184 N N . SER A 1 274 ? 15.363 8.693 -4.610 1.00 93.00 274 SER A N 1
ATOM 2185 C CA . SER A 1 274 ? 14.290 9.115 -3.707 1.00 93.00 274 SER A CA 1
ATOM 2186 C C . SER A 1 274 ? 13.122 9.710 -4.497 1.00 93.00 274 SER A C 1
ATOM 2188 O O . SER A 1 274 ? 13.295 10.159 -5.632 1.00 93.00 274 SER A O 1
ATOM 2190 N N . LYS A 1 275 ? 11.942 9.727 -3.873 1.00 82.88 275 LYS A N 1
ATOM 2191 C CA . LYS A 1 275 ? 10.779 10.463 -4.379 1.00 82.88 275 LYS A CA 1
ATOM 2192 C C . LYS A 1 275 ? 11.052 11.966 -4.484 1.00 82.88 275 LYS A C 1
ATOM 2194 O O . LYS A 1 275 ? 11.814 12.476 -3.632 1.00 82.88 275 LYS A O 1
#

InterPro domains:
  IPR039894 tRNA pseudouridine synthase Pus10-like [PTHR21568] (3-274)
  IPR048741 Pus10-like, C-terminal [PF21238] (167-274)
  IPR048742 Pus10, N-terminal, eukaryotes [PF21237] (2-161)